Protein AF-0000000072076715 (afdb_homodimer)

Organism: Scandinavium goeteborgense (NCBI:txid1851514)

Radius of gyration: 24.4 Å; Cα contacts (8 Å, |Δi|>4): 429; chains: 2; bounding box: 132×52×55 Å

Sequence (282 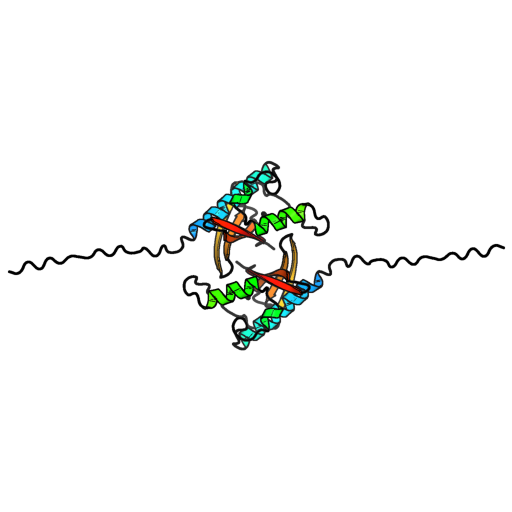aa):
MRNILIVLLLTPAVSIAADDFSAPIKKAIEFNQWYIKQIEQDKYPLMEGHDIDRYVTVSTLKKLRAAEGDDAQYYDADYFIRSQYIGKDWAQNVKAVASGYDPICFNVYVSYGIDKKHTVIDCMIKEGRIWKIDRVTDADFMRNILIVLLLTPAVSIAADDFSAPIKKAIEFNQWYIKQIEQDKYPLMEGHDIDRYVTVSTLKKLRAAEGDDAQYYDADYFIRSQYIGKDWAQNVKAVASGYDPICFNVYVSYGIDKKHTVIDCMIKEGRIWKIDRVTDADF

Structure (mmCIF, N/CA/C/O backbone):
data_AF-0000000072076715-model_v1
#
loop_
_entity.id
_entity.type
_entity.pdbx_description
1 polymer 'Uncharacterized protein DUF3828'
#
loop_
_atom_site.group_PDB
_atom_site.id
_atom_site.type_symbol
_atom_site.label_atom_id
_atom_site.label_alt_id
_atom_site.label_comp_id
_atom_site.label_asym_id
_atom_site.label_entity_id
_atom_site.label_seq_id
_atom_site.pdbx_PDB_ins_code
_atom_site.Cartn_x
_atom_site.Cartn_y
_atom_site.Cartn_z
_atom_site.occupancy
_atom_site.B_iso_or_equiv
_atom_site.auth_seq_id
_atom_site.auth_comp_id
_atom_site.auth_asym_id
_atom_site.auth_atom_id
_atom_site.pdbx_PDB_model_num
ATOM 1 N N . MET A 1 1 ? -69.75 18.438 -0.999 1 43.78 1 MET A N 1
ATOM 2 C CA . MET A 1 1 ? -68.625 17.703 -0.443 1 43.78 1 MET A CA 1
ATOM 3 C C . MET A 1 1 ? -67.562 17.438 -1.511 1 43.78 1 MET A C 1
ATOM 5 O O . MET A 1 1 ? -67.875 16.766 -2.51 1 43.78 1 MET A O 1
ATOM 9 N N . ARG A 1 2 ? -66.688 18.516 -1.759 1 54.66 2 ARG A N 1
ATOM 10 C CA . ARG A 1 2 ? -65.625 18.484 -2.723 1 54.66 2 ARG A CA 1
ATOM 11 C C . ARG A 1 2 ? -64.625 17.344 -2.418 1 54.66 2 ARG A C 1
ATOM 13 O O . ARG A 1 2 ? -64.125 17.234 -1.299 1 54.66 2 ARG A O 1
ATOM 20 N N . ASN A 1 3 ? -64.688 16.203 -3.07 1 54.22 3 ASN A N 1
ATOM 21 C CA . ASN A 1 3 ? -63.781 15.07 -3.008 1 54.22 3 ASN A CA 1
ATOM 22 C C . ASN A 1 3 ? -62.344 15.484 -3.314 1 54.22 3 ASN A C 1
ATOM 24 O O . ASN A 1 3 ? -62 15.844 -4.449 1 54.22 3 ASN A O 1
ATOM 28 N N . ILE A 1 4 ? -61.688 16.172 -2.359 1 56.91 4 ILE A N 1
ATOM 29 C CA . ILE A 1 4 ? -60.281 16.469 -2.502 1 56.91 4 ILE A CA 1
ATOM 30 C C . ILE A 1 4 ? -59.469 15.172 -2.582 1 56.91 4 ILE A C 1
ATOM 32 O O . ILE A 1 4 ? -59.5 14.367 -1.647 1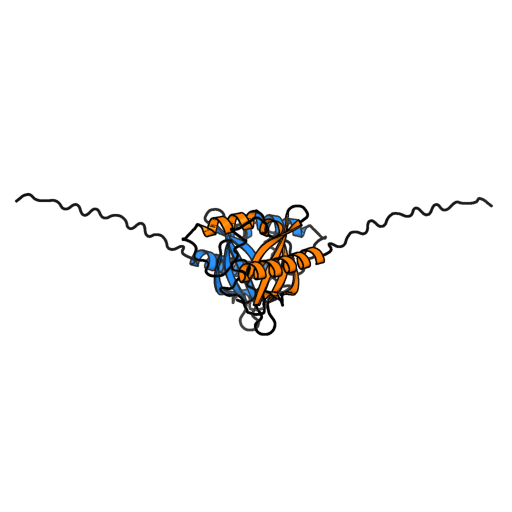 56.91 4 ILE A O 1
ATOM 36 N N . LEU A 1 5 ? -59.219 14.617 -3.773 1 56.72 5 LEU A N 1
ATOM 37 C CA . LEU A 1 5 ? -58.281 13.531 -4.031 1 56.72 5 LEU A CA 1
ATOM 38 C C . LEU A 1 5 ? -56.875 13.898 -3.59 1 56.72 5 LEU A C 1
ATOM 40 O O . LEU A 1 5 ? -56.281 14.852 -4.113 1 56.72 5 LEU A O 1
ATOM 44 N N . ILE A 1 6 ? -56.5 13.555 -2.393 1 57.62 6 ILE A N 1
ATOM 45 C CA . ILE A 1 6 ? -55.125 13.703 -1.918 1 57.62 6 ILE A CA 1
ATOM 46 C C . ILE A 1 6 ? -54.219 12.734 -2.668 1 57.62 6 ILE A C 1
ATOM 48 O O . ILE A 1 6 ? -54.344 11.516 -2.551 1 57.62 6 ILE A O 1
ATOM 52 N N . VAL A 1 7 ? -53.656 13.117 -3.754 1 55.06 7 VAL A N 1
ATOM 53 C CA . VAL A 1 7 ? -52.594 12.336 -4.414 1 55.06 7 VAL A CA 1
ATOM 54 C C . VAL A 1 7 ? -51.344 12.305 -3.549 1 55.06 7 VAL A C 1
ATOM 56 O O . VAL A 1 7 ? -50.75 13.344 -3.283 1 55.06 7 VAL A O 1
ATOM 59 N N . LEU A 1 8 ? -51.281 11.289 -2.729 1 52.81 8 LEU A N 1
ATOM 60 C CA . LEU A 1 8 ? -50.062 11.031 -2.006 1 52.81 8 LEU A CA 1
ATOM 61 C C . LEU A 1 8 ? -48.906 10.742 -2.975 1 52.81 8 LEU A C 1
ATOM 63 O O . LEU A 1 8 ? -48.969 9.766 -3.723 1 52.81 8 LEU A O 1
ATOM 67 N N . LEU A 1 9 ? -48.156 11.773 -3.393 1 52.22 9 LEU A N 1
ATOM 68 C CA . LEU A 1 9 ? -46.969 11.594 -4.199 1 52.22 9 LEU A CA 1
ATOM 69 C C . LEU A 1 9 ? -45.938 10.727 -3.463 1 52.22 9 LEU A C 1
ATOM 71 O O . LEU A 1 9 ? -45.406 11.133 -2.428 1 52.22 9 LEU A O 1
ATOM 75 N N . LEU A 1 10 ? -46.031 9.391 -3.617 1 53.91 10 LEU A N 1
ATOM 76 C CA . LEU A 1 10 ? -45 8.484 -3.158 1 53.91 10 LEU A CA 1
ATOM 77 C C . LEU A 1 10 ? -43.656 8.844 -3.791 1 53.91 10 LEU A C 1
ATOM 79 O O . LEU A 1 10 ? -43.5 8.742 -5.008 1 53.91 10 LEU A O 1
ATOM 83 N N . THR A 1 11 ? -42.938 9.75 -3.232 1 52.69 11 THR A N 1
ATOM 84 C CA . THR A 1 11 ? -41.562 10 -3.699 1 52.69 11 THR A CA 1
ATOM 85 C C . THR A 1 11 ? -40.688 8.766 -3.5 1 52.69 11 THR A C 1
ATOM 87 O O . THR A 1 11 ? -40.719 8.148 -2.432 1 52.69 11 THR A O 1
ATOM 90 N N . PRO A 1 12 ? -40.312 8.086 -4.621 1 50.38 12 PRO A N 1
ATOM 91 C CA . PRO A 1 12 ? -39.375 6.992 -4.398 1 50.38 12 PRO A CA 1
ATOM 92 C C . PRO A 1 12 ? -38.156 7.422 -3.584 1 50.38 12 PRO A C 1
ATOM 94 O O . PRO A 1 12 ? -37.562 8.484 -3.844 1 50.38 12 PRO A O 1
ATOM 97 N N . ALA A 1 13 ? -38 7.055 -2.289 1 47.88 13 ALA A N 1
ATOM 98 C CA . ALA A 1 13 ? -36.781 7.223 -1.494 1 47.88 13 ALA A CA 1
ATOM 99 C C . ALA A 1 13 ? -35.562 6.781 -2.275 1 47.88 13 ALA A C 1
ATOM 101 O O . ALA A 1 13 ? -35.469 5.637 -2.729 1 47.88 13 ALA A O 1
ATOM 102 N N . VAL A 1 14 ? -34.938 7.633 -3.025 1 45.72 14 VAL A N 1
ATOM 103 C CA . VAL A 1 14 ? -33.625 7.324 -3.537 1 45.72 14 VAL A CA 1
ATOM 104 C C . VAL A 1 14 ? -32.75 6.77 -2.412 1 45.72 14 VAL A C 1
ATOM 106 O O . VAL A 1 14 ? -32.438 7.477 -1.447 1 45.72 14 VAL A O 1
ATOM 109 N N . SER A 1 15 ? -32.938 5.543 -1.96 1 41.31 15 SER A N 1
ATOM 110 C CA . SER A 1 15 ? -31.984 4.926 -1.054 1 41.31 15 SER A CA 1
ATOM 111 C C . SER A 1 15 ? -30.562 5.32 -1.41 1 41.31 15 SER A C 1
ATOM 113 O O . SER A 1 15 ? -30.109 5.09 -2.533 1 41.31 15 SER A O 1
ATOM 115 N N . ILE A 1 16 ? -30.094 6.398 -0.984 1 40.78 16 ILE A N 1
ATOM 116 C CA . ILE A 1 16 ? -28.641 6.586 -1.034 1 40.78 16 ILE A CA 1
ATOM 117 C C . ILE A 1 16 ? -27.938 5.281 -0.671 1 40.78 16 ILE A C 1
ATOM 119 O O . ILE A 1 16 ? -28.078 4.785 0.448 1 40.78 16 ILE A O 1
ATOM 123 N N . ALA A 1 17 ? -27.797 4.387 -1.63 1 38.28 17 ALA A N 1
ATOM 124 C CA . ALA A 1 17 ? -27.016 3.162 -1.429 1 38.28 17 ALA A CA 1
ATOM 125 C C . ALA A 1 17 ? -25.797 3.424 -0.559 1 38.28 17 ALA A C 1
ATOM 127 O O . ALA A 1 17 ? -24.938 4.242 -0.909 1 38.28 17 ALA A O 1
ATOM 128 N N . ALA A 1 18 ? -25.891 3.635 0.752 1 45 18 ALA A N 1
ATOM 129 C CA . ALA A 1 18 ? -24.688 3.562 1.579 1 45 18 ALA A CA 1
ATOM 130 C C . ALA A 1 18 ? -23.625 2.666 0.938 1 45 18 ALA A C 1
ATOM 132 O O . ALA A 1 18 ? -23.953 1.621 0.37 1 45 18 ALA A O 1
ATOM 133 N N . ASP A 1 19 ? -22.516 3.117 0.388 1 55.47 19 ASP A N 1
ATOM 134 C CA . ASP A 1 19 ? -21.5 2.33 -0.309 1 55.47 19 ASP A CA 1
ATOM 135 C C . ASP A 1 19 ? -21.266 0.991 0.387 1 55.47 19 ASP A C 1
ATOM 137 O O . ASP A 1 19 ? -21.031 0.946 1.597 1 55.47 19 ASP A O 1
ATOM 141 N N . ASP A 1 20 ? -22.016 0.004 0.091 1 63.72 20 ASP A N 1
ATOM 142 C CA . ASP A 1 20 ? -21.844 -1.395 0.474 1 63.72 20 ASP A CA 1
ATOM 143 C C . ASP A 1 20 ? -20.375 -1.803 0.438 1 63.72 20 ASP A C 1
ATOM 145 O O . ASP A 1 20 ? -19.828 -2.068 -0.634 1 63.72 20 ASP A O 1
ATOM 149 N N . PHE A 1 21 ? -19.578 -1.548 1.575 1 79.44 21 PHE A N 1
ATOM 150 C CA . PHE A 1 21 ? -18.156 -1.879 1.64 1 79.44 21 PHE A CA 1
ATOM 151 C C . PHE A 1 21 ? -17.953 -3.381 1.812 1 79.44 21 PHE A C 1
ATOM 153 O O . PHE A 1 21 ? -16.844 -3.838 2.086 1 79.44 21 PHE A O 1
ATOM 160 N N . SER A 1 22 ? -19.062 -4.051 1.562 1 91.88 22 SER A N 1
ATOM 161 C CA . SER A 1 22 ? -18.906 -5.5 1.589 1 91.88 22 SER A CA 1
ATOM 162 C C . SER A 1 22 ? -18.375 -6.023 0.262 1 91.88 22 SER A C 1
ATOM 164 O O . SER A 1 22 ? -17.703 -7.059 0.222 1 91.88 22 SER A O 1
ATOM 166 N N . ALA A 1 23 ? -18.562 -5.312 -0.75 1 94.81 23 ALA A N 1
ATOM 167 C CA . ALA A 1 23 ? -18.188 -5.789 -2.078 1 94.81 23 ALA A CA 1
ATOM 168 C C . ALA A 1 23 ? -16.672 -5.91 -2.209 1 94.81 23 ALA A C 1
ATOM 170 O O . ALA A 1 23 ? -16.156 -6.973 -2.568 1 94.81 23 ALA A O 1
ATOM 171 N N . PRO A 1 24 ? -15.922 -4.852 -1.83 1 96.88 24 PRO A N 1
ATOM 172 C CA . PRO A 1 24 ? -14.469 -5.004 -1.936 1 96.88 24 PRO A CA 1
ATOM 173 C C . PRO A 1 24 ? -13.914 -6.047 -0.966 1 96.88 24 PRO A C 1
ATOM 175 O O . PRO A 1 24 ? -12.93 -6.723 -1.277 1 96.88 24 PRO A O 1
ATOM 178 N N . ILE A 1 25 ? -14.523 -6.188 0.149 1 97.88 25 ILE A N 1
ATOM 179 C CA . ILE A 1 25 ? -14.07 -7.18 1.116 1 97.88 25 ILE A CA 1
ATOM 180 C C . ILE A 1 25 ? -14.273 -8.586 0.547 1 97.88 25 ILE A C 1
ATOM 182 O O . ILE A 1 25 ? -13.359 -9.406 0.556 1 97.88 25 ILE A O 1
ATOM 186 N N . LYS A 1 26 ? -15.445 -8.812 0.031 1 97.44 26 LYS A N 1
ATOM 187 C CA . LYS A 1 26 ? -15.742 -10.109 -0.572 1 97.44 26 LYS A CA 1
ATOM 188 C C . LYS A 1 26 ? -14.82 -10.398 -1.751 1 97.44 26 LYS A C 1
ATOM 190 O O . LYS A 1 26 ? -14.32 -11.508 -1.896 1 97.44 26 LYS A O 1
ATOM 195 N N . LYS A 1 27 ? -14.609 -9.43 -2.57 1 98.06 27 LYS A N 1
ATOM 196 C CA . LYS A 1 27 ? -13.75 -9.594 -3.74 1 98.06 27 LYS A CA 1
ATOM 197 C C . LYS A 1 27 ? -12.32 -9.914 -3.33 1 98.06 27 LYS A C 1
ATOM 199 O O . LYS A 1 27 ? -11.664 -10.758 -3.947 1 98.06 27 LYS A O 1
ATOM 204 N N . ALA A 1 28 ? -11.836 -9.242 -2.299 1 98.56 28 ALA A N 1
ATOM 205 C CA . ALA A 1 28 ? -10.484 -9.5 -1.808 1 98.56 28 ALA A CA 1
ATOM 206 C C . ALA A 1 28 ? -10.359 -10.93 -1.287 1 98.56 28 ALA A C 1
ATOM 208 O O . ALA A 1 28 ? -9.383 -11.625 -1.595 1 98.56 28 ALA A O 1
ATOM 209 N N . ILE A 1 29 ? -11.352 -11.344 -0.521 1 98.38 29 ILE A N 1
ATOM 210 C CA . ILE A 1 29 ? -11.328 -12.695 0.029 1 98.38 29 ILE A CA 1
ATOM 211 C C . ILE A 1 29 ? -11.359 -13.711 -1.106 1 98.38 29 ILE A C 1
ATOM 2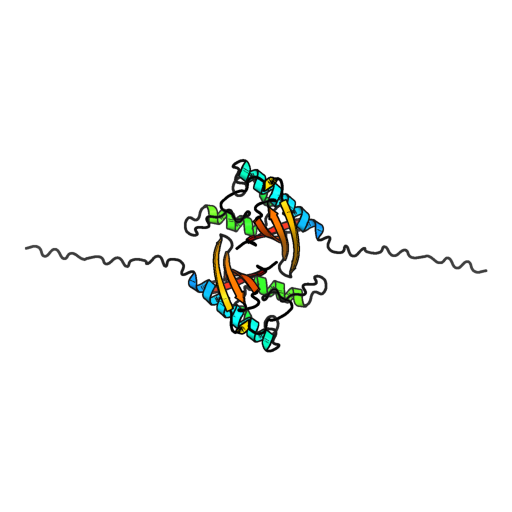13 O O . ILE A 1 29 ? -10.578 -14.664 -1.121 1 98.38 29 ILE A O 1
ATOM 217 N N . GLU A 1 30 ? -12.219 -13.5 -2.076 1 98.19 30 GLU A N 1
ATOM 218 C CA . GLU A 1 30 ? -12.344 -14.383 -3.23 1 98.19 30 GLU A CA 1
ATOM 219 C C . GLU A 1 30 ? -11.023 -14.492 -3.988 1 98.19 30 GLU A C 1
ATOM 221 O O . GLU A 1 30 ? -10.586 -15.586 -4.332 1 98.19 30 GLU A O 1
ATOM 226 N N . PHE A 1 31 ? -10.438 -13.43 -4.273 1 98.81 31 PHE A N 1
ATOM 227 C CA . PHE A 1 31 ? -9.172 -13.43 -4.992 1 98.81 31 PHE A CA 1
ATOM 228 C C . PHE A 1 31 ? -8.117 -14.234 -4.234 1 98.81 31 PHE A C 1
ATOM 230 O O . PHE A 1 31 ? -7.488 -15.133 -4.801 1 98.81 31 PHE A O 1
ATOM 237 N N . ASN A 1 32 ? -7.949 -13.867 -3.02 1 98.62 32 ASN A N 1
ATOM 238 C CA . ASN A 1 32 ? -6.863 -14.477 -2.256 1 98.62 32 ASN A CA 1
ATOM 239 C C . ASN A 1 32 ? -7.051 -15.984 -2.113 1 98.62 32 ASN A C 1
ATOM 241 O O . ASN A 1 32 ? -6.094 -16.75 -2.229 1 98.62 32 ASN A O 1
ATOM 245 N N . GLN A 1 33 ? -8.273 -16.391 -1.87 1 98 33 GLN A N 1
ATOM 246 C CA . GLN A 1 33 ? -8.562 -17.812 -1.802 1 98 33 GLN A CA 1
ATOM 247 C C . GLN A 1 33 ? -8.25 -18.5 -3.129 1 98 33 GLN A C 1
ATOM 249 O O . GLN A 1 33 ? -7.566 -19.531 -3.156 1 98 33 GLN A O 1
ATOM 254 N N . TRP A 1 34 ? -8.75 -17.953 -4.176 1 97.94 34 TRP A N 1
ATOM 255 C CA . TRP A 1 34 ? -8.523 -18.5 -5.512 1 97.94 34 TRP A CA 1
ATOM 256 C C . TRP A 1 34 ? -7.031 -18.531 -5.836 1 97.94 34 TRP A C 1
ATOM 258 O O . TRP A 1 34 ? -6.512 -19.547 -6.301 1 97.94 34 TRP A O 1
ATOM 268 N N . TYR A 1 35 ? -6.352 -17.438 -5.609 1 98.31 35 TYR A N 1
ATOM 269 C CA . TYR A 1 35 ? -4.953 -17.281 -6 1 98.31 35 TYR A CA 1
ATOM 270 C C . TYR A 1 35 ? -4.074 -18.297 -5.277 1 98.31 35 TYR A C 1
ATOM 272 O O . TYR A 1 35 ? -3.242 -18.969 -5.898 1 98.31 35 TYR A O 1
ATOM 280 N N . ILE A 1 36 ? -4.25 -18.391 -3.947 1 97.88 36 ILE A N 1
ATOM 281 C CA . ILE A 1 36 ? -3.467 -19.344 -3.164 1 97.88 36 ILE A CA 1
ATOM 282 C C . ILE A 1 36 ? -3.676 -20.75 -3.701 1 97.88 36 ILE A C 1
ATOM 284 O O . ILE A 1 36 ? -2.721 -21.516 -3.84 1 97.88 36 ILE A O 1
ATOM 288 N N . LYS A 1 37 ? -4.922 -21.062 -4.062 1 96.75 37 LYS A N 1
ATOM 289 C CA . LYS A 1 37 ? -5.219 -22.391 -4.613 1 96.75 37 LYS A CA 1
ATOM 290 C C . LYS A 1 37 ? -4.5 -22.609 -5.938 1 96.75 37 LYS A C 1
ATOM 292 O O . LYS A 1 37 ? -4.02 -23.703 -6.215 1 96.75 37 LYS A O 1
ATOM 297 N N . GLN A 1 38 ? -4.449 -21.547 -6.77 1 96.44 38 GLN A N 1
ATOM 298 C CA . GLN A 1 38 ? -3.721 -21.656 -8.031 1 96.44 38 GLN A CA 1
ATOM 299 C C . GLN A 1 38 ? -2.254 -22 -7.785 1 96.44 38 GLN A C 1
ATOM 301 O O . GLN A 1 38 ? -1.709 -22.906 -8.414 1 96.44 38 GLN A O 1
ATOM 306 N N . ILE A 1 39 ? -1.646 -21.297 -6.836 1 95.38 39 ILE A N 1
ATOM 307 C CA . ILE A 1 39 ? -0.228 -21.484 -6.551 1 95.38 39 ILE A CA 1
ATOM 308 C C . ILE A 1 39 ? -0.003 -22.875 -5.965 1 95.38 39 ILE A C 1
ATOM 310 O O . ILE A 1 39 ? 0.976 -23.547 -6.305 1 95.38 39 ILE A O 1
ATOM 314 N N . GLU A 1 40 ? -0.868 -23.328 -5.141 1 94.06 40 GLU A N 1
ATOM 315 C CA . GLU A 1 40 ? -0.771 -24.672 -4.562 1 94.06 40 GLU A CA 1
ATOM 316 C C . GLU A 1 40 ? -0.796 -25.734 -5.645 1 94.06 40 GLU A C 1
ATOM 318 O O . GLU A 1 40 ? -0.216 -26.812 -5.473 1 94.06 40 GLU A O 1
ATOM 323 N N . GLN A 1 41 ? -1.453 -25.484 -6.691 1 94.06 41 GLN A N 1
ATOM 324 C CA . GLN A 1 41 ? -1.579 -26.438 -7.793 1 94.06 41 GLN A CA 1
ATOM 325 C C . GLN A 1 41 ? -0.484 -26.219 -8.836 1 94.06 41 GLN A C 1
ATOM 327 O O . GLN A 1 41 ? -0.563 -26.75 -9.945 1 94.06 41 GLN A O 1
ATOM 332 N N . ASP A 1 42 ? 0.521 -25.375 -8.453 1 93.19 42 ASP A N 1
ATOM 333 C CA . ASP A 1 42 ? 1.686 -25.094 -9.289 1 93.19 42 ASP A CA 1
ATOM 334 C C . ASP A 1 42 ? 1.28 -24.375 -10.578 1 93.19 42 ASP A C 1
ATOM 336 O O . ASP A 1 42 ? 1.858 -24.625 -11.633 1 93.19 42 ASP A O 1
ATOM 340 N N . LYS A 1 43 ? 0.192 -23.625 -10.461 1 94.75 43 LYS A N 1
ATOM 341 C CA . LYS A 1 43 ? -0.201 -22.75 -11.555 1 94.75 43 LYS A CA 1
ATOM 342 C C . LYS A 1 43 ? 0.353 -21.344 -11.344 1 94.75 43 LYS A C 1
ATOM 344 O O . LYS A 1 43 ? 0.691 -20.953 -10.219 1 94.75 43 LYS A O 1
ATOM 349 N N . TYR A 1 44 ? 0.442 -20.578 -12.391 1 92.75 44 TYR A N 1
ATOM 350 C CA . TYR A 1 44 ? 0.951 -19.219 -12.344 1 92.75 44 TYR A CA 1
ATOM 351 C C . TYR A 1 44 ? -0.001 -18.25 -13.047 1 92.75 44 TYR A C 1
ATOM 353 O O . TYR A 1 44 ? 0.251 -17.844 -14.18 1 92.75 44 TYR A O 1
ATOM 361 N N . PRO A 1 45 ? -0.957 -17.812 -12.336 1 95.94 45 PRO A N 1
ATOM 362 C CA . PRO A 1 45 ? -2.057 -17.078 -12.961 1 95.94 45 PRO A CA 1
ATOM 363 C C . PRO A 1 45 ? -1.605 -15.75 -13.57 1 95.94 45 PRO A C 1
ATOM 365 O O . PRO A 1 45 ? -2.264 -15.219 -14.469 1 95.94 45 PRO A O 1
ATOM 368 N N . LEU A 1 46 ? -0.521 -15.242 -13.094 1 94.81 46 LEU A N 1
ATOM 369 C CA . LEU A 1 46 ? -0.039 -13.977 -13.641 1 94.81 46 LEU A CA 1
ATOM 370 C C . LEU A 1 46 ? 0.308 -14.125 -15.117 1 94.81 46 LEU A C 1
ATOM 372 O O . LEU A 1 46 ? 0.076 -13.211 -15.914 1 94.81 46 LEU A O 1
ATOM 376 N N . MET A 1 47 ? 0.821 -15.297 -15.445 1 92.62 47 MET A N 1
ATOM 377 C CA . MET A 1 47 ? 1.342 -15.477 -16.797 1 92.62 47 MET A CA 1
ATOM 378 C C . MET A 1 47 ? 0.479 -16.453 -17.594 1 92.62 47 MET A C 1
ATOM 380 O O . MET A 1 47 ? 0.644 -16.594 -18.812 1 92.62 47 MET A O 1
ATOM 384 N N . GLU A 1 48 ? -0.294 -17.141 -16.844 1 92.25 48 GLU A N 1
ATOM 385 C CA . GLU A 1 48 ? -1.109 -18.172 -17.484 1 92.25 48 GLU A CA 1
ATOM 386 C C . GLU A 1 48 ? -2.592 -17.812 -17.422 1 92.25 48 GLU A C 1
ATOM 388 O O . GLU A 1 48 ? -3.152 -17.656 -16.344 1 92.25 48 GLU A O 1
ATOM 393 N N . GLY A 1 49 ? -3.113 -17.781 -18.594 1 87.25 49 GLY A N 1
ATOM 394 C CA . GLY A 1 49 ? -4.535 -17.484 -18.641 1 87.25 49 GLY A CA 1
ATOM 395 C C . GLY A 1 49 ? -4.848 -16.016 -18.406 1 87.25 49 GLY A C 1
ATOM 396 O O . GLY A 1 49 ? -3.967 -15.164 -18.547 1 87.25 49 GLY A O 1
ATOM 397 N N . HIS A 1 50 ? -6.254 -15.688 -18.219 1 93.69 50 HIS A N 1
ATOM 398 C CA . HIS A 1 50 ? -6.691 -14.305 -18.047 1 93.69 50 HIS A CA 1
ATOM 399 C C . HIS A 1 50 ? -7.664 -14.18 -16.891 1 93.69 50 HIS A C 1
ATOM 401 O O . HIS A 1 50 ? -8.273 -13.125 -16.703 1 93.69 50 HIS A O 1
ATOM 407 N N . ASP A 1 51 ? -7.68 -15.227 -16.047 1 97.19 51 ASP A N 1
ATOM 408 C CA . ASP A 1 51 ? -8.617 -15.195 -14.93 1 97.19 51 ASP A CA 1
ATOM 409 C C . ASP A 1 51 ? -8.273 -14.086 -13.945 1 97.19 51 ASP A C 1
ATOM 411 O O . ASP A 1 51 ? -9.164 -13.445 -13.383 1 97.19 51 ASP A O 1
ATOM 415 N N . ILE A 1 52 ? -6.969 -13.836 -13.805 1 98.5 52 ILE A N 1
ATOM 416 C CA . ILE A 1 52 ? -6.516 -12.859 -12.812 1 98.5 52 ILE A CA 1
ATOM 417 C C . ILE A 1 52 ? -6.934 -11.453 -13.242 1 98.5 52 ILE A C 1
ATOM 419 O O . ILE A 1 52 ? -7.027 -10.547 -12.414 1 98.5 52 ILE A O 1
ATOM 423 N N . ASP A 1 53 ? -7.273 -11.305 -14.5 1 98.06 53 ASP A N 1
ATOM 424 C CA . ASP A 1 53 ? -7.641 -10 -15.047 1 98.06 53 ASP A CA 1
ATOM 425 C C . ASP A 1 53 ? -8.945 -9.492 -14.438 1 98.06 53 ASP A C 1
ATOM 427 O O . ASP A 1 53 ? -9.227 -8.297 -14.477 1 98.06 53 ASP A O 1
ATOM 431 N N . ARG A 1 54 ? -9.711 -10.375 -13.836 1 97.25 54 ARG A N 1
ATOM 432 C CA . ARG A 1 54 ? -10.984 -9.984 -13.242 1 97.25 54 ARG A CA 1
ATOM 433 C C . ARG A 1 54 ? -10.781 -9.43 -11.836 1 97.25 54 ARG A C 1
ATOM 435 O O . ARG A 1 54 ? -11.688 -8.805 -11.273 1 97.25 54 ARG A O 1
ATOM 442 N N . TYR A 1 55 ? -9.562 -9.633 -11.32 1 98.62 55 TYR A N 1
ATOM 443 C CA . TYR A 1 55 ? -9.375 -9.328 -9.906 1 98.62 55 TYR A CA 1
ATOM 444 C C . TYR A 1 55 ? -8.391 -8.18 -9.727 1 98.62 55 TYR A C 1
ATOM 446 O O . TYR A 1 55 ? -8.398 -7.496 -8.703 1 98.62 55 TYR A O 1
ATOM 454 N N . VAL A 1 56 ? -7.496 -7.996 -10.656 1 98.81 56 VAL A N 1
ATOM 455 C CA . VAL A 1 56 ? -6.367 -7.086 -10.492 1 98.81 56 VAL A CA 1
ATOM 456 C C . VAL A 1 56 ? -6.406 -6.012 -11.578 1 98.81 56 VAL A C 1
ATOM 458 O O . VAL A 1 56 ? -6.77 -6.293 -12.719 1 98.81 56 VAL A O 1
ATOM 461 N N . THR A 1 57 ? -6.078 -4.793 -11.273 1 98.44 57 THR A N 1
ATOM 462 C CA . THR A 1 57 ? -6.156 -3.68 -12.203 1 98.44 57 THR A CA 1
ATOM 463 C C . THR A 1 57 ? -5.227 -3.904 -13.398 1 98.44 57 THR A C 1
ATOM 465 O O . THR A 1 57 ? -4.172 -4.527 -13.258 1 98.44 57 THR A O 1
ATOM 468 N N . VAL A 1 58 ? -5.586 -3.301 -14.461 1 97.88 58 VAL A N 1
ATOM 469 C CA . VAL A 1 58 ? -4.816 -3.406 -15.695 1 97.88 58 VAL A CA 1
ATOM 470 C C . VAL A 1 58 ? -3.412 -2.85 -15.477 1 97.88 58 VAL A C 1
ATOM 472 O O . VAL A 1 58 ? -2.426 -3.463 -15.891 1 97.88 58 VAL A O 1
ATOM 475 N N . SER A 1 59 ? -3.355 -1.704 -14.805 1 96.38 59 SER A N 1
ATOM 476 C CA . SER A 1 59 ? -2.07 -1.052 -14.57 1 96.38 59 SER A CA 1
ATOM 477 C C . SER A 1 59 ? -1.146 -1.933 -13.742 1 96.38 59 SER A C 1
ATOM 479 O O . SER A 1 59 ? 0.036 -2.078 -14.062 1 96.38 59 SER A O 1
ATOM 481 N N . THR A 1 60 ? -1.682 -2.561 -12.727 1 97.19 60 THR A N 1
ATOM 482 C CA . THR A 1 60 ? -0.887 -3.436 -11.875 1 97.19 60 THR A CA 1
ATOM 483 C C . THR A 1 60 ? -0.417 -4.664 -12.648 1 97.19 60 THR A C 1
ATOM 485 O O . THR A 1 60 ? 0.762 -5.023 -12.602 1 97.19 60 THR A O 1
ATOM 488 N N . LEU A 1 61 ? -1.321 -5.273 -13.359 1 97.19 61 LEU A N 1
ATOM 489 C CA . LEU A 1 61 ? -0.957 -6.457 -14.125 1 97.19 61 LEU A CA 1
ATOM 490 C C . LEU A 1 61 ? 0.119 -6.129 -15.156 1 97.19 61 LEU A C 1
ATOM 492 O O . LEU A 1 61 ? 1.046 -6.914 -15.367 1 97.19 61 LEU A O 1
ATOM 496 N N . LYS A 1 62 ? -0.045 -4.98 -15.789 1 95.19 62 LYS A N 1
ATOM 497 C CA . LYS A 1 62 ? 0.954 -4.566 -16.766 1 95.19 62 LYS A CA 1
ATOM 498 C C . LYS A 1 62 ? 2.338 -4.469 -16.141 1 95.19 62 LYS A C 1
ATOM 500 O O . LYS A 1 62 ? 3.316 -4.973 -16.688 1 95.19 62 LYS A O 1
ATOM 505 N N . LYS A 1 63 ? 2.406 -3.887 -14.984 1 94.31 63 LYS A N 1
ATOM 506 C CA . LYS A 1 63 ? 3.688 -3.725 -14.305 1 94.31 63 LYS A CA 1
ATOM 507 C C . LYS A 1 63 ? 4.246 -5.074 -13.859 1 94.31 63 LYS A C 1
ATOM 509 O O . LYS A 1 63 ? 5.441 -5.336 -14.016 1 94.31 63 LYS A O 1
ATOM 514 N N . LEU A 1 64 ? 3.418 -5.918 -13.312 1 95.44 64 LEU A N 1
ATOM 515 C CA . LEU A 1 64 ? 3.873 -7.215 -12.828 1 95.44 64 LEU A CA 1
ATOM 516 C C . LEU A 1 64 ? 4.355 -8.094 -13.977 1 95.44 64 LEU A C 1
ATOM 518 O O . LEU A 1 64 ? 5.391 -8.75 -13.867 1 95.44 64 LEU A O 1
ATOM 522 N N . ARG A 1 65 ? 3.639 -8.078 -15.023 1 94.19 65 ARG A N 1
ATOM 523 C CA . ARG A 1 65 ? 4.004 -8.898 -16.172 1 94.19 65 ARG A CA 1
ATOM 524 C C . ARG A 1 65 ? 5.281 -8.383 -16.828 1 94.19 65 ARG A C 1
ATOM 526 O O . ARG A 1 65 ? 6.117 -9.172 -17.281 1 94.19 65 ARG A O 1
ATOM 533 N N . ALA A 1 66 ? 5.449 -7.082 -16.859 1 91.81 66 ALA A N 1
ATOM 534 C CA . ALA A 1 66 ? 6.672 -6.504 -17.422 1 91.81 66 ALA A CA 1
ATOM 535 C C . ALA A 1 66 ? 7.887 -6.891 -16.578 1 91.81 66 ALA A C 1
ATOM 537 O O . ALA A 1 66 ? 8.984 -7.055 -17.109 1 91.81 66 ALA A O 1
ATOM 538 N N . ALA A 1 67 ? 7.719 -7.066 -15.297 1 90.81 67 ALA A N 1
ATOM 539 C CA . ALA A 1 67 ? 8.812 -7.359 -14.375 1 90.81 67 ALA A CA 1
ATOM 540 C C . ALA A 1 67 ? 9.242 -8.82 -14.477 1 90.81 67 ALA A C 1
ATOM 542 O O . ALA A 1 67 ? 10.352 -9.18 -14.094 1 90.81 67 ALA A O 1
ATOM 543 N N . GLU A 1 68 ? 8.344 -9.766 -14.797 1 84.88 68 GLU A N 1
ATOM 544 C CA . GLU A 1 68 ? 8.664 -11.18 -14.938 1 84.88 68 GLU A CA 1
ATOM 545 C C . GLU A 1 68 ? 9.781 -11.398 -15.953 1 84.88 68 GLU A C 1
ATOM 547 O O . GLU A 1 68 ? 10.562 -12.344 -15.836 1 84.88 68 GLU A O 1
ATOM 552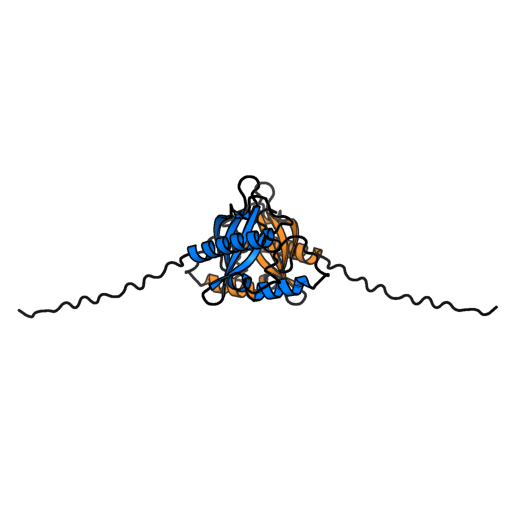 N N . GLY A 1 69 ? 9.992 -10.57 -16.812 1 73.69 69 GLY A N 1
ATOM 553 C CA . GLY A 1 69 ? 11.016 -10.672 -17.844 1 73.69 69 GLY A CA 1
ATOM 554 C C . GLY A 1 69 ? 12.258 -9.867 -17.531 1 73.69 69 GLY A C 1
ATOM 555 O O . GLY A 1 69 ? 13.266 -9.977 -18.234 1 73.69 69 GLY A O 1
ATOM 556 N N . ASP A 1 70 ? 12.062 -9.086 -16.469 1 69.94 70 ASP A N 1
ATOM 557 C CA . ASP A 1 70 ? 13.148 -8.156 -16.172 1 69.94 70 ASP A CA 1
ATOM 558 C C . ASP A 1 70 ? 14.039 -8.68 -15.055 1 69.94 70 ASP A C 1
ATOM 560 O O . ASP A 1 70 ? 13.578 -8.875 -13.922 1 69.94 70 ASP A O 1
ATOM 564 N N . ASP A 1 71 ? 15.25 -9.125 -15.289 1 62.56 71 ASP A N 1
ATOM 565 C CA . ASP A 1 71 ? 16.219 -9.68 -14.359 1 62.56 71 ASP A CA 1
ATOM 566 C C . ASP A 1 71 ? 16.719 -8.617 -13.383 1 62.56 71 ASP A C 1
ATOM 568 O O . ASP A 1 71 ? 17.266 -8.938 -12.32 1 62.56 71 ASP A O 1
ATOM 572 N N . ALA A 1 72 ? 16.641 -7.332 -13.688 1 56.34 72 ALA A N 1
ATOM 573 C CA . ALA A 1 72 ? 17.375 -6.27 -13 1 56.34 72 ALA A CA 1
ATOM 574 C C . ALA A 1 72 ? 16.797 -6.023 -11.609 1 56.34 72 ALA A C 1
ATOM 576 O O . ALA A 1 72 ? 17.484 -5.531 -10.719 1 56.34 72 ALA A O 1
ATOM 577 N N . GLN A 1 73 ? 15.539 -6.23 -11.406 1 58.03 73 GLN A N 1
ATOM 578 C CA . GLN A 1 73 ? 15 -5.938 -10.086 1 58.03 73 GLN A CA 1
ATOM 579 C C . GLN A 1 73 ? 14.492 -7.207 -9.398 1 58.03 73 GLN A C 1
ATOM 581 O O . GLN A 1 73 ? 13.539 -7.832 -9.875 1 58.03 73 GLN A O 1
ATOM 586 N N . TYR A 1 74 ? 15.453 -7.711 -8.445 1 61.81 74 TYR A N 1
ATOM 587 C CA . TYR A 1 74 ? 15.148 -9.016 -7.875 1 61.81 74 TYR A CA 1
ATOM 588 C C . TYR A 1 74 ? 14.086 -8.898 -6.789 1 61.81 74 TYR A C 1
ATOM 590 O O . TYR A 1 74 ? 14.18 -8.047 -5.91 1 61.81 74 TYR A O 1
ATOM 598 N N . TYR A 1 75 ? 12.852 -9.258 -7.082 1 75.12 75 TYR A N 1
ATOM 599 C CA . TYR A 1 75 ? 11.805 -9.461 -6.086 1 75.12 75 TYR A CA 1
ATOM 600 C C . TYR A 1 75 ? 11.57 -10.953 -5.852 1 75.12 75 TYR A C 1
ATOM 602 O O . TYR A 1 75 ? 11.078 -11.656 -6.734 1 75.12 75 TYR A O 1
ATOM 610 N N . ASP A 1 76 ? 12.023 -11.531 -4.59 1 78.88 76 ASP A N 1
ATOM 611 C CA . ASP A 1 76 ? 12.031 -12.969 -4.32 1 78.88 76 ASP A CA 1
ATOM 612 C C . ASP A 1 76 ? 10.648 -13.453 -3.904 1 78.88 76 ASP A C 1
ATOM 614 O O . ASP A 1 76 ? 10.258 -14.578 -4.23 1 78.88 76 ASP A O 1
ATOM 618 N N . ALA A 1 77 ? 9.898 -12.633 -3.295 1 89.12 77 ALA A N 1
ATOM 619 C CA . ALA A 1 77 ? 8.594 -13.078 -2.799 1 89.12 77 ALA A CA 1
ATOM 620 C C . ALA A 1 77 ? 7.535 -12.992 -3.891 1 89.12 77 ALA A C 1
ATOM 622 O O . ALA A 1 77 ? 7.699 -12.266 -4.871 1 89.12 77 ALA A O 1
ATOM 623 N N . ASP A 1 78 ? 6.512 -13.898 -3.748 1 94.5 78 ASP A N 1
ATOM 624 C CA . ASP A 1 78 ? 5.316 -13.742 -4.574 1 94.5 78 ASP A CA 1
ATOM 625 C C . ASP A 1 78 ? 4.641 -12.398 -4.301 1 94.5 78 ASP A C 1
ATOM 627 O O . ASP A 1 78 ? 4.418 -12.031 -3.145 1 94.5 78 ASP A O 1
ATOM 631 N N . TYR A 1 79 ? 4.301 -11.719 -5.312 1 96.12 79 TYR A N 1
ATOM 632 C CA . TYR A 1 79 ? 3.801 -10.359 -5.137 1 96.12 79 TYR A CA 1
ATOM 633 C C . TYR A 1 79 ? 2.479 -10.359 -4.383 1 96.12 79 TYR A C 1
ATOM 635 O O . TYR A 1 79 ? 2.26 -9.523 -3.5 1 96.12 79 TYR A O 1
ATOM 643 N N . PHE A 1 80 ? 1.606 -11.234 -4.688 1 97.75 80 PHE A N 1
ATOM 644 C CA . PHE A 1 80 ? 0.251 -11.156 -4.156 1 97.75 80 PHE A CA 1
ATOM 645 C C . PHE A 1 80 ? 0.182 -11.773 -2.762 1 97.75 80 PHE A C 1
ATOM 647 O O . PHE A 1 80 ? -0.607 -11.328 -1.923 1 97.75 80 PHE A O 1
ATOM 654 N N . ILE A 1 81 ? 1.004 -12.742 -2.568 1 96.81 81 ILE A N 1
ATOM 655 C CA . ILE A 1 81 ? 0.996 -13.414 -1.275 1 96.81 81 ILE A CA 1
ATOM 656 C C . ILE A 1 81 ? 2.023 -12.773 -0.349 1 96.81 81 ILE A C 1
ATOM 658 O O . ILE A 1 81 ? 1.984 -12.969 0.867 1 96.81 81 ILE A O 1
ATOM 662 N N . ARG A 1 82 ? 2.951 -12.078 -0.838 1 95.12 82 ARG A N 1
ATOM 663 C CA . ARG A 1 82 ? 4.016 -11.383 -0.122 1 95.12 82 ARG A CA 1
ATOM 664 C C . ARG A 1 82 ? 4.805 -12.344 0.756 1 95.12 82 ARG A C 1
ATOM 666 O O . ARG A 1 82 ? 5.16 -12.016 1.89 1 95.12 82 ARG A O 1
ATOM 673 N N . SER A 1 83 ? 4.977 -13.484 0.202 1 93.88 83 SER A N 1
ATOM 674 C CA . SER A 1 83 ? 5.711 -14.547 0.882 1 93.88 83 SER A CA 1
ATOM 675 C C . SER A 1 83 ? 6.465 -15.422 -0.113 1 93.88 83 SER A C 1
ATOM 677 O O . SER A 1 83 ? 6.078 -15.523 -1.28 1 93.88 83 SER A O 1
ATOM 679 N N . GLN A 1 84 ? 7.535 -16 0.332 1 92.06 84 GLN A N 1
ATOM 680 C CA . GLN A 1 84 ? 8.32 -16.906 -0.51 1 92.06 84 GLN A CA 1
ATOM 681 C C . GLN A 1 84 ? 7.734 -18.312 -0.501 1 92.06 84 GLN A C 1
ATOM 683 O O . GLN A 1 84 ? 8.094 -19.141 -1.333 1 92.06 84 GLN A O 1
ATOM 688 N N . TYR A 1 85 ? 6.812 -18.578 0.431 1 91.94 85 TYR A N 1
ATOM 689 C CA . TYR A 1 85 ? 6.195 -19.891 0.567 1 91.94 85 TYR A CA 1
ATOM 690 C C . TYR A 1 85 ? 4.703 -19.766 0.855 1 91.94 85 TYR A C 1
ATOM 692 O O . TYR A 1 85 ? 4.207 -18.672 1.126 1 91.94 85 TYR A O 1
ATOM 700 N N . ILE A 1 86 ? 4.086 -20.938 0.67 1 93.19 86 ILE A N 1
ATOM 701 C CA . ILE A 1 86 ? 2.674 -21.016 1.032 1 93.19 86 ILE A CA 1
ATOM 702 C C . ILE A 1 86 ? 2.508 -21.922 2.254 1 93.19 86 ILE A C 1
ATOM 704 O O . ILE A 1 86 ? 2.961 -23.062 2.254 1 93.19 86 ILE A O 1
ATOM 708 N N . GLY A 1 87 ? 1.887 -21.312 3.248 1 94.06 87 GLY A N 1
ATOM 709 C CA . GLY A 1 87 ? 1.595 -22.125 4.41 1 94.06 87 GLY A CA 1
ATOM 710 C C . GLY A 1 87 ? 0.607 -23.25 4.125 1 94.06 87 GLY A C 1
ATOM 711 O O . GLY A 1 87 ? -0.241 -23.109 3.238 1 94.06 87 GLY A O 1
ATOM 712 N N . LYS A 1 88 ? 0.645 -24.312 4.91 1 92.25 88 LYS A N 1
ATOM 713 C CA . LYS A 1 88 ? -0.126 -25.531 4.676 1 92.25 88 LYS A CA 1
ATOM 714 C C . LYS A 1 88 ? -1.625 -25.266 4.773 1 92.25 88 LYS A C 1
ATOM 716 O O . LYS A 1 88 ? -2.412 -25.812 4 1 92.25 88 LYS A O 1
ATOM 721 N N . ASP A 1 89 ? -2.059 -24.406 5.594 1 95.5 89 ASP A N 1
ATOM 722 C CA . ASP A 1 89 ? -3.494 -24.25 5.82 1 95.5 89 ASP A CA 1
ATOM 723 C C . ASP A 1 89 ? -3.996 -22.906 5.289 1 95.5 89 ASP A C 1
ATOM 725 O O . ASP A 1 89 ? -5.105 -22.484 5.613 1 95.5 89 ASP A O 1
ATOM 729 N N . TRP A 1 90 ? -3.215 -22.219 4.473 1 96.94 90 TRP A N 1
ATOM 730 C CA . TRP A 1 90 ? -3.566 -20.875 4.035 1 96.94 90 TRP A CA 1
ATOM 731 C C . TRP A 1 90 ? -4.812 -20.891 3.156 1 96.94 90 TRP A C 1
ATOM 733 O O . TRP A 1 90 ? -5.73 -20.094 3.352 1 96.94 90 TRP A O 1
ATOM 743 N N . ALA A 1 91 ? -4.965 -21.797 2.205 1 93.62 91 ALA A N 1
ATOM 744 C CA . ALA A 1 91 ? -6.031 -21.797 1.208 1 93.62 91 ALA A CA 1
ATOM 745 C C . ALA A 1 91 ? -7.395 -21.984 1.864 1 93.62 91 ALA A C 1
ATOM 747 O O . ALA A 1 91 ? -8.398 -21.469 1.373 1 93.62 91 ALA A O 1
ATOM 748 N N . GLN A 1 92 ? -7.43 -22.641 2.998 1 95.88 92 GLN A N 1
ATOM 749 C CA . GLN A 1 92 ? -8.695 -22.953 3.652 1 95.88 92 GLN A CA 1
ATOM 750 C C . GLN A 1 92 ? -9.016 -21.938 4.738 1 95.88 92 GLN A C 1
ATOM 752 O O . GLN A 1 92 ? -10.109 -21.953 5.316 1 95.88 92 GLN A O 1
ATOM 757 N N . ASN A 1 93 ? -8.055 -21.125 5.004 1 97.88 93 ASN A N 1
ATOM 758 C CA . ASN A 1 93 ? -8.211 -20.172 6.105 1 97.88 93 ASN A CA 1
ATOM 759 C C . ASN A 1 93 ? -7.844 -18.75 5.68 1 97.88 93 ASN A C 1
ATOM 761 O O . ASN A 1 93 ? -6.836 -18.203 6.133 1 97.88 93 ASN A O 1
ATOM 765 N N . VAL A 1 94 ? -8.672 -18.188 4.793 1 98.25 94 VAL A N 1
ATOM 766 C CA . VAL A 1 94 ? -8.539 -16.812 4.324 1 98.25 94 VAL A CA 1
ATOM 767 C C . VAL A 1 94 ? -9.672 -15.961 4.887 1 98.25 94 VAL A C 1
ATOM 769 O O . VAL A 1 94 ? -10.852 -16.281 4.695 1 98.25 94 VAL A O 1
ATOM 772 N N . LYS A 1 95 ? -9.281 -14.875 5.59 1 97.75 95 LYS A N 1
ATOM 773 C CA . LYS A 1 95 ? -10.312 -14.023 6.18 1 97.75 95 LYS A CA 1
ATOM 774 C C . LYS A 1 95 ? -9.891 -12.562 6.16 1 97.75 95 LYS A C 1
ATOM 776 O O . LYS A 1 95 ? -8.703 -12.25 6.27 1 97.75 95 LYS A O 1
ATOM 781 N N . ALA A 1 96 ? -10.859 -11.711 6.043 1 97.19 96 ALA A N 1
ATOM 782 C CA . ALA A 1 96 ? -10.617 -10.289 6.273 1 97.19 96 ALA A CA 1
ATOM 783 C C . ALA A 1 96 ? -10.656 -9.961 7.766 1 97.19 96 ALA A C 1
ATOM 785 O O . ALA A 1 96 ? -11.641 -10.258 8.445 1 97.19 96 ALA A O 1
ATOM 786 N N . VAL A 1 97 ? -9.586 -9.344 8.273 1 96.06 97 VAL A N 1
ATOM 787 C CA . VAL A 1 97 ? -9.531 -9.109 9.711 1 96.06 97 VAL A CA 1
ATOM 788 C C . VAL A 1 97 ? -9.711 -7.625 10 1 96.06 97 VAL A C 1
ATOM 790 O O . VAL A 1 97 ? -9.984 -7.234 11.141 1 96.06 97 VAL A O 1
ATOM 793 N N . ALA A 1 98 ? -9.555 -6.785 9.086 1 93.38 98 ALA A N 1
ATOM 794 C CA . ALA A 1 98 ? -9.781 -5.344 9.164 1 93.38 98 ALA A CA 1
ATOM 795 C C . ALA A 1 98 ? -10.008 -4.746 7.781 1 93.38 98 ALA A C 1
ATOM 797 O O . ALA A 1 98 ? -9.695 -5.379 6.77 1 93.38 98 ALA A O 1
ATOM 798 N N . SER A 1 99 ? -10.648 -3.65 7.699 1 93.31 99 SER A N 1
ATOM 799 C CA . SER A 1 99 ? -10.812 -2.9 6.457 1 93.31 99 SER A CA 1
ATOM 800 C C . SER A 1 99 ? -10.992 -1.411 6.73 1 93.31 99 SER A C 1
ATOM 802 O O . SER A 1 99 ? -11.273 -1.013 7.863 1 93.31 99 SER A O 1
ATOM 804 N N . GLY A 1 100 ? -10.695 -0.621 5.684 1 90.62 100 GLY A N 1
ATOM 805 C CA . GLY A 1 100 ? -10.922 0.811 5.801 1 90.62 100 GLY A CA 1
ATOM 806 C C . GLY A 1 100 ? -10.719 1.558 4.496 1 90.62 100 GLY A C 1
ATOM 807 O O . GLY A 1 100 ? -9.883 1.173 3.68 1 90.62 100 GLY A O 1
ATOM 808 N N . TYR A 1 101 ? -11.422 2.623 4.457 1 90.81 101 TYR A N 1
ATOM 809 C CA . TYR A 1 101 ? -11.336 3.465 3.268 1 90.81 101 TYR A CA 1
ATOM 810 C C . TYR A 1 101 ? -10.352 4.609 3.48 1 90.81 101 TYR A C 1
ATOM 812 O O . TYR A 1 101 ? -10.242 5.145 4.586 1 90.81 101 TYR A O 1
ATOM 820 N N . ASP A 1 102 ? -9.586 4.945 2.461 1 92.69 102 ASP A N 1
ATOM 821 C CA . ASP A 1 102 ? -8.852 6.203 2.355 1 92.69 102 ASP A CA 1
ATOM 822 C C . ASP A 1 102 ? -9.047 6.844 0.983 1 92.69 102 ASP A C 1
ATOM 824 O O . ASP A 1 102 ? -9.695 6.262 0.11 1 92.69 102 ASP A O 1
ATOM 828 N N . PRO A 1 103 ? -8.609 8.039 0.78 1 91.62 103 PRO A N 1
ATOM 829 C CA . PRO A 1 103 ? -8.898 8.727 -0.481 1 91.62 103 PRO A CA 1
ATOM 830 C C . PRO A 1 103 ? -8.281 8.016 -1.689 1 91.62 103 PRO A C 1
ATOM 832 O O . PRO A 1 103 ? -8.625 8.336 -2.832 1 91.62 103 PRO A O 1
ATOM 835 N N . ILE A 1 104 ? -7.398 7.086 -1.418 1 94.19 104 ILE A N 1
ATOM 836 C CA . ILE A 1 104 ? -6.688 6.441 -2.518 1 94.19 104 ILE A CA 1
ATOM 837 C C . ILE A 1 104 ? -7.344 5.098 -2.836 1 94.19 104 ILE A C 1
ATOM 839 O O . ILE A 1 104 ? -7.535 4.758 -4.008 1 94.19 104 ILE A O 1
ATOM 843 N N . CYS A 1 105 ? -7.746 4.391 -1.785 1 94.62 105 CYS A N 1
ATOM 844 C CA . CYS A 1 105 ? -8.328 3.076 -2.021 1 94.62 105 CYS A CA 1
ATOM 845 C C . CYS A 1 105 ? -9.031 2.557 -0.77 1 94.62 105 CYS A C 1
ATOM 847 O O . CYS A 1 105 ? -8.969 3.189 0.286 1 94.62 105 CYS A O 1
ATOM 849 N N . PHE A 1 106 ? -9.766 1.474 -0.985 1 94.81 106 PHE A N 1
ATOM 850 C CA . PHE A 1 106 ? -10.312 0.697 0.118 1 94.81 106 PHE A CA 1
ATOM 851 C C . PHE A 1 106 ? -9.375 -0.437 0.507 1 94.81 106 PHE A C 1
ATOM 853 O O . PHE A 1 106 ? -9.125 -1.344 -0.29 1 94.81 106 PHE A O 1
ATOM 860 N N . ASN A 1 107 ? -8.883 -0.381 1.748 1 95.19 107 ASN A N 1
ATOM 861 C CA . ASN A 1 107 ? -7.91 -1.363 2.213 1 95.19 107 ASN A CA 1
ATOM 862 C C . ASN A 1 107 ? -8.586 -2.547 2.895 1 95.19 107 ASN A C 1
ATOM 864 O O . ASN A 1 107 ? -9.438 -2.363 3.771 1 95.19 107 ASN A O 1
ATOM 868 N N . VAL A 1 108 ? -8.258 -3.721 2.455 1 97.19 108 VAL A N 1
ATOM 869 C CA . VAL A 1 108 ? -8.727 -4.938 3.109 1 97.19 108 VAL A CA 1
ATOM 870 C C . VAL A 1 108 ? -7.539 -5.715 3.666 1 97.19 108 VAL A C 1
ATOM 872 O O . VAL A 1 108 ? -6.645 -6.117 2.914 1 97.19 108 VAL A O 1
ATOM 875 N N . TYR A 1 109 ? -7.512 -5.918 4.965 1 96.56 109 TYR A N 1
ATOM 876 C CA . TYR A 1 109 ? -6.512 -6.762 5.605 1 96.56 109 TYR A CA 1
ATOM 877 C C . TYR A 1 109 ? -6.922 -8.227 5.566 1 96.56 109 TYR A C 1
ATOM 879 O O . TYR A 1 109 ? -7.871 -8.633 6.242 1 96.56 109 TYR A O 1
ATOM 887 N N . VAL A 1 110 ? -6.211 -8.945 4.762 1 98 110 VAL A N 1
ATOM 888 C CA . VAL A 1 110 ? -6.543 -10.352 4.547 1 98 110 VAL A CA 1
ATOM 889 C C . VAL A 1 110 ? -5.523 -11.242 5.258 1 98 110 VAL A C 1
ATOM 891 O O . VAL A 1 110 ? -4.324 -11.172 4.973 1 98 110 VAL A O 1
ATOM 894 N N . SER A 1 111 ? -6 -12.094 6.109 1 97.5 111 SER A N 1
ATOM 895 C CA . SER A 1 111 ? -5.145 -12.992 6.875 1 97.5 111 SER A CA 1
ATOM 896 C C . SER A 1 111 ? -5.281 -14.43 6.391 1 97.5 111 SER A C 1
ATOM 898 O O . SER A 1 111 ? -6.387 -14.891 6.102 1 97.5 111 SER A O 1
ATOM 900 N N . TYR A 1 112 ? -4.121 -15.031 6.297 1 97.62 112 TYR A N 1
ATOM 901 C CA . TYR A 1 112 ? -4.016 -16.438 5.93 1 97.62 112 TYR A CA 1
ATOM 902 C C . TYR A 1 112 ? -3.639 -17.297 7.137 1 97.62 112 TYR A C 1
ATOM 904 O O . TYR A 1 112 ? -2.723 -16.953 7.887 1 97.62 112 TYR A O 1
ATOM 912 N N . GLY A 1 113 ? -4.301 -18.438 7.285 1 96.88 113 GLY A N 1
ATOM 913 C CA . GLY A 1 113 ? -3.836 -19.438 8.242 1 96.88 113 GLY A CA 1
ATOM 914 C C . GLY A 1 113 ? -4.41 -19.25 9.633 1 96.88 113 GLY A C 1
ATOM 915 O O . GLY A 1 113 ? -4.957 -18.188 9.938 1 96.88 113 GLY A O 1
ATOM 916 N N . ILE A 1 114 ? -4.273 -20.297 10.5 1 93.81 114 ILE A N 1
ATOM 917 C CA . ILE A 1 114 ? -4.773 -20.297 11.867 1 93.81 114 ILE A CA 1
ATOM 918 C C . ILE A 1 114 ? -3.602 -20.266 12.844 1 93.81 114 ILE A C 1
ATOM 920 O O . ILE A 1 114 ? -3.52 -19.375 13.695 1 93.81 114 ILE A O 1
ATOM 924 N N . ASP A 1 115 ? -2.635 -21.125 12.742 1 89.12 115 ASP A N 1
ATOM 925 C CA . ASP A 1 115 ? -1.517 -21.234 13.672 1 89.12 115 ASP A CA 1
ATOM 926 C C . ASP A 1 115 ? -0.44 -20.203 13.359 1 89.12 115 ASP A C 1
ATOM 928 O O . ASP A 1 115 ? -0.008 -19.453 14.242 1 89.12 115 ASP A O 1
ATOM 932 N N . LYS A 1 116 ? 0.061 -20.234 12.133 1 89.06 116 LYS A N 1
ATOM 933 C CA . LYS A 1 116 ? 1 -19.234 11.641 1 89.06 116 LYS A CA 1
ATOM 934 C C . LYS A 1 116 ? 0.328 -18.297 10.641 1 89.06 116 LYS A C 1
ATOM 936 O O . LYS A 1 116 ? 0.375 -18.531 9.43 1 89.06 116 LYS A O 1
ATOM 941 N N . LYS A 1 117 ? -0.061 -17.25 11.211 1 93.81 117 LYS A N 1
ATOM 942 C CA . LYS A 1 117 ? -0.842 -16.312 10.406 1 93.81 117 LYS A CA 1
ATOM 943 C C . LYS A 1 117 ? 0.066 -15.414 9.57 1 93.81 117 LYS A C 1
ATOM 945 O O . LYS A 1 117 ? 1.167 -15.062 10 1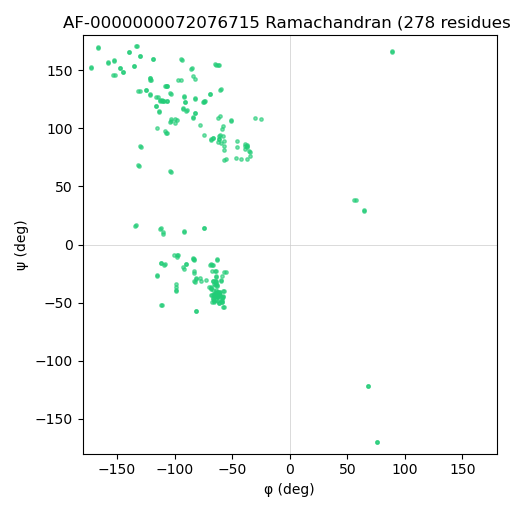 93.81 117 LYS A O 1
ATOM 950 N N . HIS A 1 118 ? -0.358 -15.141 8.422 1 95.75 118 HIS A N 1
ATOM 951 C CA . HIS A 1 118 ? 0.25 -14.18 7.512 1 95.75 118 HIS A CA 1
ATOM 952 C C . HIS A 1 118 ? -0.789 -13.203 6.961 1 95.75 118 HIS A C 1
ATOM 954 O O . HIS A 1 118 ? -1.858 -13.625 6.512 1 95.75 118 HIS A O 1
ATOM 960 N N . THR A 1 119 ? -0.49 -11.914 7 1 96.06 119 THR A N 1
ATOM 961 C CA . THR A 1 119 ? -1.503 -10.93 6.625 1 96.06 119 THR A CA 1
ATOM 962 C C . THR A 1 119 ? -0.981 -10.016 5.523 1 96.06 119 THR A C 1
ATOM 964 O O . THR A 1 119 ? 0.157 -9.539 5.59 1 96.06 119 THR A O 1
ATOM 967 N N . VAL A 1 120 ? -1.812 -9.828 4.504 1 97 120 VAL A N 1
ATOM 968 C CA . VAL A 1 120 ? -1.529 -8.859 3.453 1 97 120 VAL A CA 1
ATOM 969 C C . VAL A 1 120 ? -2.625 -7.797 3.42 1 97 120 VAL A C 1
ATOM 971 O O . VAL A 1 120 ? -3.699 -7.984 3.996 1 97 120 VAL A O 1
ATOM 974 N N . ILE A 1 121 ? -2.307 -6.66 2.824 1 97.19 121 ILE A N 1
ATOM 975 C CA . ILE A 1 121 ? -3.271 -5.582 2.633 1 97.19 121 ILE A CA 1
ATOM 976 C C . ILE A 1 121 ? -3.557 -5.406 1.143 1 97.19 121 ILE A C 1
ATOM 978 O O . ILE A 1 121 ? -2.662 -5.059 0.37 1 97.19 121 ILE A O 1
ATOM 982 N N . ASP A 1 122 ? -4.766 -5.688 0.794 1 98.19 122 ASP A N 1
ATOM 983 C CA . ASP A 1 122 ? -5.215 -5.406 -0.565 1 98.19 122 ASP A CA 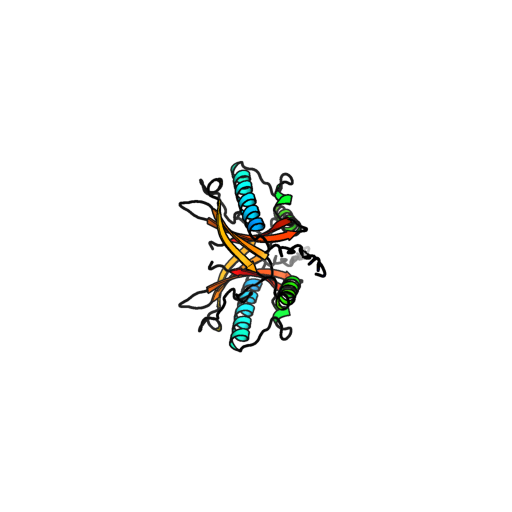1
ATOM 984 C C . ASP A 1 122 ? -5.797 -3.998 -0.67 1 98.19 122 ASP A C 1
ATOM 986 O O . ASP A 1 122 ? -6.789 -3.682 -0.012 1 98.19 122 ASP A O 1
ATOM 990 N N . CYS A 1 123 ? -5.168 -3.18 -1.416 1 97.88 123 CYS A N 1
ATOM 991 C CA . CYS A 1 123 ? -5.75 -1.898 -1.8 1 97.88 123 CYS A CA 1
ATOM 992 C C . CYS A 1 123 ? -6.695 -2.062 -2.982 1 97.88 123 CYS A C 1
ATOM 994 O O . CYS A 1 123 ? -6.262 -2.357 -4.098 1 97.88 123 CYS A O 1
ATOM 996 N N . MET A 1 124 ? -7.988 -1.841 -2.738 1 98 124 MET A N 1
ATOM 997 C CA . MET A 1 124 ? -9.031 -2.084 -3.732 1 98 124 MET A CA 1
ATOM 998 C C . MET A 1 124 ? -9.516 -0.773 -4.344 1 98 124 MET A C 1
ATOM 1000 O O . MET A 1 124 ? -9.812 0.18 -3.619 1 98 124 MET A O 1
ATOM 1004 N N . ILE A 1 125 ? -9.562 -0.704 -5.648 1 97.12 125 ILE A N 1
ATOM 1005 C CA . ILE A 1 125 ? -10.164 0.422 -6.352 1 97.12 125 ILE A CA 1
ATOM 1006 C C . ILE A 1 125 ? -11.148 -0.093 -7.398 1 97.12 125 ILE A C 1
ATOM 1008 O O . ILE A 1 125 ? -11.125 -1.272 -7.758 1 97.12 125 ILE A O 1
ATOM 1012 N N . LYS A 1 126 ? -11.977 0.818 -7.797 1 95.81 126 LYS A N 1
ATOM 1013 C CA . LYS A 1 126 ? -12.906 0.456 -8.859 1 95.81 126 LYS A CA 1
ATOM 1014 C C . LYS A 1 126 ? -12.32 0.771 -10.234 1 95.81 126 LYS A C 1
ATOM 1016 O O . LYS A 1 126 ? -11.867 1.892 -10.477 1 95.81 126 LYS A O 1
ATOM 1021 N N . GLU A 1 127 ? -12.211 -0.125 -11.039 1 97.12 127 GLU A N 1
ATOM 1022 C CA . GLU A 1 127 ? -12.023 0.027 -12.477 1 97.12 127 GLU A CA 1
ATOM 1023 C C . GLU A 1 127 ? -13.312 -0.245 -13.242 1 97.12 127 GLU A C 1
ATOM 1025 O O . GLU A 1 127 ? -13.742 -1.396 -13.359 1 97.12 127 GLU A O 1
ATOM 1030 N N . GLY A 1 128 ? -13.859 0.827 -13.695 1 94.38 128 GLY A N 1
ATOM 1031 C CA . GLY A 1 128 ? -15.258 0.71 -14.062 1 94.38 128 GLY A CA 1
ATOM 1032 C C . GLY A 1 128 ? -16.172 0.481 -12.875 1 94.38 128 GLY A C 1
ATOM 1033 O O . GLY A 1 128 ? -16.188 1.275 -11.93 1 94.38 128 GLY A O 1
ATOM 1034 N N . ARG A 1 129 ? -16.938 -0.555 -12.805 1 93.88 129 ARG A N 1
ATOM 1035 C CA . ARG A 1 129 ? -17.859 -0.851 -11.719 1 93.88 129 ARG A CA 1
ATOM 1036 C C . ARG A 1 129 ? -17.375 -2.039 -10.891 1 93.88 129 ARG A C 1
ATOM 1038 O O . ARG A 1 129 ? -18.078 -2.521 -10.008 1 93.88 129 ARG A O 1
ATOM 1045 N N . ILE A 1 130 ? -16.156 -2.389 -11.188 1 95.81 130 ILE A N 1
ATOM 1046 C CA . ILE A 1 130 ? -15.68 -3.619 -10.57 1 95.81 130 ILE A CA 1
ATOM 1047 C C . ILE A 1 130 ? -14.516 -3.303 -9.633 1 95.81 130 ILE A C 1
ATOM 1049 O O . ILE A 1 130 ? -13.594 -2.582 -10 1 95.81 130 ILE A O 1
ATOM 1053 N N . TRP A 1 131 ? -14.656 -3.762 -8.414 1 97.31 131 TRP A N 1
ATOM 1054 C CA . TRP A 1 131 ? -13.547 -3.646 -7.469 1 97.31 131 TRP A CA 1
ATOM 1055 C C . TRP A 1 131 ? -12.398 -4.566 -7.863 1 97.31 131 TRP A C 1
ATOM 1057 O O . TRP A 1 131 ? -12.602 -5.75 -8.125 1 97.31 131 TRP A O 1
ATOM 1067 N N . LYS A 1 132 ? -11.164 -3.979 -7.922 1 98.56 132 LYS A N 1
ATOM 1068 C CA . LYS A 1 132 ? -9.953 -4.723 -8.273 1 98.56 132 LYS A CA 1
ATOM 1069 C C . LYS A 1 132 ? -8.805 -4.371 -7.34 1 98.56 132 LYS A C 1
ATOM 1071 O O . LYS A 1 132 ? -8.773 -3.281 -6.766 1 98.56 132 LYS A O 1
ATOM 1076 N N . ILE A 1 133 ? -7.953 -5.309 -7.234 1 98.81 133 ILE A N 1
ATOM 1077 C CA . ILE A 1 133 ? -6.738 -5.09 -6.457 1 98.81 133 ILE A CA 1
ATOM 1078 C C . ILE A 1 133 ? -5.773 -4.207 -7.246 1 98.81 133 ILE A C 1
ATOM 1080 O O . ILE A 1 133 ? -5.395 -4.539 -8.367 1 98.81 133 ILE A O 1
ATOM 1084 N N . ASP A 1 134 ? -5.414 -3.105 -6.633 1 98.19 134 ASP A N 1
ATOM 1085 C CA . ASP A 1 134 ? -4.469 -2.182 -7.25 1 98.19 134 ASP A CA 1
ATOM 1086 C C . ASP A 1 134 ? -3.059 -2.389 -6.699 1 98.19 134 ASP A C 1
ATOM 1088 O O . ASP A 1 134 ? -2.074 -2.203 -7.418 1 98.19 134 ASP A O 1
ATOM 1092 N N . ARG A 1 135 ? -3.02 -2.74 -5.426 1 97.62 135 ARG A N 1
ATOM 1093 C CA . ARG A 1 135 ? -1.742 -2.951 -4.754 1 97.62 135 ARG A CA 1
ATOM 1094 C C . ARG A 1 135 ? -1.891 -3.928 -3.592 1 97.62 135 ARG A C 1
ATOM 1096 O O . ARG A 1 135 ? -2.92 -3.939 -2.912 1 97.62 135 ARG A O 1
ATOM 1103 N N . VAL A 1 136 ? -0.838 -4.668 -3.418 1 97.5 136 VAL A N 1
ATOM 1104 C CA . VAL A 1 136 ? -0.789 -5.555 -2.26 1 97.5 136 VAL A CA 1
ATOM 1105 C C . VAL A 1 136 ? 0.429 -5.219 -1.403 1 97.5 136 VAL A C 1
ATOM 1107 O O . VAL A 1 136 ? 1.542 -5.09 -1.918 1 97.5 136 VAL A O 1
ATOM 1110 N N . THR A 1 137 ? 0.238 -5.027 -0.139 1 95.62 137 THR A N 1
ATOM 1111 C CA . THR A 1 137 ? 1.312 -4.707 0.795 1 95.62 137 THR A CA 1
ATOM 1112 C C . THR A 1 137 ? 1.393 -5.754 1.902 1 95.62 137 THR A C 1
ATOM 1114 O O . THR A 1 137 ? 0.375 -6.328 2.299 1 95.62 137 THR A O 1
ATOM 1117 N N . ASP A 1 138 ? 2.615 -6.051 2.303 1 94.06 138 ASP A N 1
ATOM 1118 C CA . ASP A 1 138 ? 2.836 -6.953 3.43 1 94.06 138 ASP A CA 1
ATOM 1119 C C . ASP A 1 138 ? 2.504 -6.266 4.754 1 94.06 138 ASP A C 1
ATOM 1121 O O . ASP A 1 138 ? 3.043 -5.199 5.059 1 94.06 138 ASP A O 1
ATOM 1125 N N . ALA A 1 139 ? 1.601 -6.879 5.504 1 91.19 139 ALA A N 1
ATOM 1126 C CA . ALA A 1 139 ? 1.248 -6.293 6.793 1 91.19 139 ALA A CA 1
ATOM 1127 C C . ALA A 1 139 ? 2.15 -6.828 7.902 1 91.19 139 ALA A C 1
ATOM 1129 O O . ALA A 1 139 ? 2.166 -6.289 9.016 1 91.19 139 ALA A O 1
ATOM 1130 N N . ASP A 1 140 ? 2.85 -7.949 7.645 1 83.12 140 ASP A N 1
ATOM 1131 C CA . ASP A 1 140 ? 3.709 -8.594 8.633 1 83.12 140 ASP A CA 1
ATOM 1132 C C . ASP A 1 140 ? 5.18 -8.297 8.359 1 83.12 140 ASP A C 1
ATOM 1134 O O . ASP A 1 140 ? 6.066 -8.906 8.969 1 83.12 140 ASP A O 1
ATOM 1138 N N . PHE A 1 141 ? 5.645 -7.074 8.406 1 68.94 141 PHE A N 1
ATOM 1139 C CA . PHE A 1 141 ? 7.051 -6.871 8.07 1 68.94 141 PHE A CA 1
ATOM 1140 C C . PHE A 1 141 ? 7.949 -7.297 9.227 1 68.94 141 PHE A C 1
ATOM 1142 O O . PHE A 1 141 ? 7.52 -7.312 10.375 1 68.94 141 PHE A O 1
ATOM 1149 N N . MET B 1 1 ? 64.75 -6.621 -31.531 1 43.34 1 MET B N 1
ATOM 1150 C CA . MET B 1 1 ? 63.906 -6.445 -30.359 1 43.34 1 MET B CA 1
ATOM 1151 C C . MET B 1 1 ? 62.75 -5.52 -30.672 1 43.34 1 MET B C 1
ATOM 1153 O O . MET B 1 1 ? 62.938 -4.336 -30.953 1 43.34 1 MET B O 1
ATOM 1157 N N . ARG B 1 2 ? 61.688 -6.09 -31.438 1 53.62 2 ARG B N 1
ATOM 1158 C CA . ARG B 1 2 ? 60.469 -5.375 -31.812 1 53.62 2 ARG B CA 1
ATOM 1159 C C . ARG B 1 2 ? 59.719 -4.871 -30.578 1 53.62 2 ARG B C 1
ATOM 1161 O O . ARG B 1 2 ? 59.438 -5.645 -29.656 1 53.62 2 ARG B O 1
ATOM 1168 N N . ASN B 1 3 ? 59.781 -3.59 -30.203 1 53.62 3 ASN B N 1
ATOM 1169 C CA . ASN B 1 3 ? 59.062 -2.889 -29.156 1 53.62 3 ASN B CA 1
ATOM 1170 C C . ASN B 1 3 ? 57.531 -2.996 -29.344 1 53.62 3 ASN B C 1
ATOM 1172 O O . ASN B 1 3 ? 56.969 -2.426 -30.281 1 53.62 3 ASN B O 1
ATOM 1176 N N . ILE B 1 4 ? 56.969 -4.164 -29.078 1 57.03 4 ILE B N 1
ATOM 1177 C CA . ILE B 1 4 ? 55.5 -4.312 -29.078 1 57.03 4 ILE B CA 1
ATOM 1178 C C . ILE B 1 4 ? 54.906 -3.387 -28.016 1 57.03 4 ILE B C 1
ATOM 1180 O O . ILE B 1 4 ? 55.219 -3.502 -26.828 1 57.03 4 ILE B O 1
ATOM 1184 N N . LEU B 1 5 ? 54.469 -2.141 -28.344 1 56.12 5 LEU B N 1
ATOM 1185 C CA . LEU B 1 5 ? 53.688 -1.234 -27.531 1 56.12 5 LEU B CA 1
ATOM 1186 C C . LEU B 1 5 ? 52.344 -1.863 -27.188 1 56.12 5 LEU B C 1
ATOM 1188 O O . LEU B 1 5 ? 51.531 -2.156 -28.078 1 56.12 5 LEU B O 1
ATOM 1192 N N . ILE B 1 6 ? 52.25 -2.516 -26.062 1 57.44 6 ILE B N 1
ATOM 1193 C CA . ILE B 1 6 ? 50.969 -3.018 -25.531 1 57.44 6 ILE B CA 1
ATOM 1194 C C . ILE B 1 6 ? 50.094 -1.848 -25.125 1 57.44 6 ILE B C 1
ATOM 1196 O O . ILE B 1 6 ? 50.438 -1.089 -24.219 1 57.44 6 ILE B O 1
ATOM 1200 N N . VAL B 1 7 ? 49.281 -1.338 -25.984 1 54.41 7 VAL B N 1
ATOM 1201 C CA . VAL B 1 7 ? 48.25 -0.356 -25.625 1 54.41 7 VAL B CA 1
ATOM 1202 C C . VAL B 1 7 ? 47.188 -1.01 -24.734 1 54.41 7 VAL B C 1
ATOM 1204 O O . VAL B 1 7 ? 46.5 -1.942 -25.156 1 54.41 7 VAL B O 1
ATOM 1207 N N . LEU B 1 8 ? 47.438 -0.899 -23.453 1 53.09 8 LEU B N 1
ATOM 1208 C CA . LEU B 1 8 ? 46.406 -1.294 -22.484 1 53.09 8 LEU B CA 1
ATOM 1209 C C . LEU B 1 8 ? 45.156 -0.437 -22.641 1 53.09 8 LEU B C 1
ATOM 1211 O O . LEU B 1 8 ? 45.219 0.78 -22.453 1 53.09 8 LEU B O 1
ATOM 1215 N N . LEU B 1 9 ? 44.25 -0.854 -23.516 1 52.03 9 LEU B N 1
ATOM 1216 C CA . LEU B 1 9 ? 42.938 -0.188 -23.625 1 52.03 9 LEU B CA 1
ATOM 1217 C C . LEU B 1 9 ? 42.219 -0.199 -22.281 1 52.03 9 LEU B C 1
ATOM 1219 O O . LEU B 1 9 ? 41.844 -1.263 -21.781 1 52.03 9 LEU B O 1
ATOM 1223 N N . LEU B 1 10 ? 42.438 0.839 -21.422 1 53.84 10 LEU B N 1
ATOM 1224 C CA . LEU B 1 10 ? 41.625 1.062 -20.219 1 53.84 10 LEU B CA 1
ATOM 1225 C C . LEU B 1 10 ? 40.156 1.215 -20.562 1 53.84 10 LEU B C 1
ATOM 1227 O O . LEU B 1 10 ? 39.781 2.17 -21.25 1 53.84 10 LEU B O 1
ATOM 1231 N N . THR B 1 11 ? 39.469 0.129 -20.75 1 52.5 11 THR B N 1
ATOM 1232 C CA . THR B 1 11 ? 38 0.243 -20.891 1 52.5 11 THR B CA 1
ATOM 1233 C C . THR B 1 11 ? 37.375 0.856 -19.641 1 52.5 11 THR B C 1
ATOM 1235 O O . THR B 1 11 ? 37.719 0.468 -18.531 1 52.5 11 THR B O 1
ATOM 1238 N N . PRO B 1 12 ? 36.875 2.096 -19.766 1 51.59 12 PRO B N 1
ATOM 1239 C CA . PRO B 1 12 ? 36.156 2.609 -18.594 1 51.59 12 PRO B CA 1
ATOM 1240 C C . PRO B 1 12 ? 35.094 1.637 -18.078 1 51.59 12 PRO B C 1
ATOM 1242 O O . PRO B 1 12 ? 34.344 1.055 -18.859 1 51.59 12 PRO B O 1
ATOM 1245 N N . ALA B 1 13 ? 35.312 0.961 -16.906 1 46.97 13 ALA B N 1
ATOM 1246 C CA . ALA B 1 13 ? 34.281 0.186 -16.203 1 46.97 13 ALA B CA 1
ATOM 1247 C C . ALA B 1 13 ? 32.969 0.958 -16.109 1 46.97 13 ALA B C 1
ATOM 1249 O O . ALA B 1 13 ? 32.938 2.064 -15.57 1 46.97 13 ALA B O 1
ATOM 1250 N N . VAL B 1 14 ? 32.125 0.946 -17.078 1 43.97 14 VAL B N 1
ATOM 1251 C CA . VAL B 1 14 ? 30.766 1.428 -16.859 1 43.97 14 VAL B CA 1
ATOM 1252 C C . VAL B 1 14 ? 30.25 0.906 -15.523 1 43.97 14 VAL B C 1
ATOM 1254 O O . VAL B 1 14 ? 30.078 -0.303 -15.344 1 43.97 14 VAL B O 1
ATOM 1257 N N . SER B 1 15 ? 30.75 1.456 -14.391 1 43.19 15 SER B N 1
ATOM 1258 C CA . SER B 1 15 ? 30.125 1.121 -13.125 1 43.19 15 SER B CA 1
ATOM 1259 C C . SER B 1 15 ? 28.609 0.957 -13.281 1 43.19 15 SER B C 1
ATOM 1261 O O . SER B 1 15 ? 27.922 1.896 -13.68 1 43.19 15 SER B O 1
ATOM 1263 N N . ILE B 1 16 ? 28.125 -0.132 -13.734 1 43.12 16 ILE B N 1
ATOM 1264 C CA . ILE B 1 16 ? 26.703 -0.408 -13.539 1 43.12 16 ILE B CA 1
ATOM 1265 C C . ILE B 1 16 ? 26.25 0.149 -12.195 1 43.12 16 ILE B C 1
ATOM 1267 O O . ILE B 1 16 ? 26.75 -0.263 -11.141 1 43.12 16 ILE B O 1
ATOM 1271 N N . ALA B 1 17 ? 26.016 1.412 -12.148 1 39.09 17 ALA B N 1
ATOM 1272 C CA . ALA B 1 17 ? 25.453 2.006 -10.938 1 39.09 17 ALA B CA 1
ATOM 1273 C C . ALA B 1 17 ? 24.484 1.042 -10.242 1 39.09 17 ALA B C 1
ATOM 1275 O O . ALA B 1 17 ? 23.484 0.627 -10.836 1 39.09 17 ALA B O 1
ATOM 1276 N N . ALA B 1 18 ? 24.844 0.04 -9.547 1 45.72 18 ALA B N 1
ATOM 1277 C CA . ALA B 1 18 ? 23.906 -0.654 -8.664 1 45.72 18 ALA B CA 1
ATOM 1278 C C . ALA B 1 18 ? 22.844 0.302 -8.133 1 45.72 18 ALA B C 1
ATOM 1280 O O . ALA B 1 18 ? 23.141 1.466 -7.844 1 45.72 18 ALA B O 1
ATOM 1281 N N . ASP B 1 19 ? 21.578 0.296 -8.5 1 54.91 19 ASP B N 1
ATOM 1282 C CA . ASP B 1 19 ? 20.516 1.203 -8.094 1 54.91 19 ASP B CA 1
ATOM 1283 C C . ASP B 1 19 ? 20.656 1.59 -6.621 1 54.91 19 ASP B C 1
ATOM 1285 O O . ASP B 1 19 ? 20.781 0.721 -5.754 1 54.91 19 ASP B O 1
ATOM 1289 N N . ASP B 1 20 ? 21.406 2.561 -6.305 1 63.81 20 ASP B N 1
ATOM 1290 C CA . ASP B 1 20 ? 21.531 3.223 -5.012 1 63.81 20 ASP B CA 1
ATOM 1291 C C . ASP B 1 20 ? 20.172 3.326 -4.316 1 63.81 20 ASP B C 1
ATOM 1293 O O . ASP B 1 20 ? 19.375 4.211 -4.629 1 63.81 20 ASP B O 1
ATOM 1297 N N . PHE B 1 21 ? 19.703 2.246 -3.549 1 79.38 21 PHE B N 1
ATOM 1298 C CA . PHE B 1 21 ? 18.422 2.242 -2.859 1 79.38 21 PHE B CA 1
ATOM 1299 C C . PHE B 1 21 ? 18.469 3.121 -1.616 1 79.38 21 PHE B C 1
ATOM 1301 O O . PHE B 1 21 ? 17.547 3.098 -0.795 1 79.38 21 PHE B O 1
ATOM 1308 N N . SER B 1 22 ? 19.531 3.908 -1.607 1 91.94 22 SER B N 1
ATOM 1309 C CA . SER B 1 22 ? 19.562 4.863 -0.506 1 91.94 22 SER B CA 1
ATOM 1310 C C . SER B 1 22 ? 18.734 6.105 -0.819 1 91.94 22 SER B C 1
ATOM 1312 O O . SER B 1 22 ? 18.219 6.758 0.089 1 91.94 22 SER B O 1
ATOM 1314 N N . ALA B 1 23 ? 18.562 6.371 -2.02 1 94.81 23 ALA B N 1
ATOM 1315 C CA . ALA B 1 23 ? 17.875 7.602 -2.412 1 94.81 23 ALA B CA 1
ATOM 1316 C C . ALA B 1 23 ? 16.422 7.59 -1.98 1 94.81 23 ALA B C 1
ATOM 1318 O O . ALA B 1 23 ? 15.953 8.508 -1.298 1 94.81 23 ALA B O 1
ATOM 1319 N N . PRO B 1 24 ? 15.68 6.496 -2.281 1 96.88 24 PRO B N 1
ATOM 1320 C CA . PRO B 1 24 ? 14.281 6.496 -1.827 1 96.88 24 PRO B CA 1
ATOM 1321 C C . PRO B 1 24 ? 14.156 6.441 -0.306 1 96.88 24 PRO B C 1
ATOM 1323 O O . PRO B 1 24 ? 13.219 7.008 0.262 1 96.88 24 PRO B O 1
ATOM 1326 N N . ILE B 1 25 ? 15.07 5.805 0.327 1 97.88 25 ILE B N 1
ATOM 1327 C CA . ILE B 1 25 ? 15.039 5.73 1.783 1 97.88 25 ILE B CA 1
ATOM 1328 C C . ILE B 1 25 ? 15.242 7.121 2.375 1 97.88 25 ILE B C 1
ATOM 1330 O O . ILE B 1 25 ? 14.477 7.559 3.232 1 97.88 25 ILE B O 1
ATOM 1334 N N . LYS B 1 26 ? 16.25 7.797 1.885 1 97.44 26 LYS B N 1
ATOM 1335 C CA . LYS B 1 26 ? 16.516 9.148 2.352 1 97.44 26 LYS B CA 1
ATOM 1336 C C . LYS B 1 26 ? 15.344 10.078 2.074 1 97.44 26 LYS B C 1
ATOM 1338 O O . LYS B 1 26 ? 14.969 10.883 2.93 1 97.44 26 LYS B O 1
ATOM 1343 N N . LYS B 1 27 ? 14.789 9.984 0.918 1 98.06 27 LYS B N 1
ATOM 1344 C CA . LYS B 1 27 ? 13.664 10.828 0.537 1 98.06 27 LYS B CA 1
ATOM 1345 C C . LYS B 1 27 ? 12.453 10.57 1.433 1 98.06 27 LYS B C 1
ATOM 1347 O O . LYS B 1 27 ? 11.758 11.508 1.832 1 98.06 27 LYS B O 1
ATOM 1352 N N . ALA B 1 28 ? 12.203 9.312 1.741 1 98.56 28 ALA B N 1
ATOM 1353 C CA . ALA B 1 28 ? 11.094 8.969 2.621 1 98.56 28 ALA B CA 1
ATOM 1354 C C . ALA B 1 28 ? 11.297 9.555 4.016 1 98.56 28 ALA B C 1
ATOM 1356 O O . ALA B 1 28 ? 10.375 10.125 4.598 1 98.56 28 ALA B O 1
ATOM 1357 N N . ILE B 1 29 ? 12.516 9.414 4.508 1 98.44 29 ILE B N 1
ATOM 1358 C CA . ILE B 1 29 ? 12.812 9.93 5.84 1 98.44 29 ILE B CA 1
ATOM 1359 C C . ILE B 1 29 ? 12.648 11.453 5.848 1 98.44 29 ILE B C 1
ATOM 1361 O O . ILE B 1 29 ? 12.016 12.008 6.742 1 98.44 29 ILE B O 1
ATOM 1365 N N . GLU B 1 30 ? 13.164 12.102 4.84 1 98.19 30 GLU B N 1
ATOM 1366 C CA . GLU B 1 30 ? 13.062 13.555 4.711 1 98.19 30 GLU B CA 1
ATOM 1367 C C . GLU B 1 30 ? 11.602 14.008 4.684 1 98.19 30 GLU B C 1
ATOM 1369 O O . GLU B 1 30 ? 11.227 14.945 5.379 1 98.19 30 GLU B O 1
ATOM 1374 N N . PHE B 1 31 ? 10.836 13.414 3.895 1 98.81 31 PHE B N 1
ATOM 1375 C CA . PHE B 1 31 ? 9.43 13.773 3.803 1 98.81 31 PHE B CA 1
ATOM 1376 C C . PHE B 1 31 ? 8.742 13.648 5.16 1 98.81 31 PHE B C 1
ATOM 1378 O O . PHE B 1 31 ? 8.094 14.586 5.625 1 98.81 31 PHE B O 1
ATOM 1385 N N . ASN B 1 32 ? 8.883 12.5 5.719 1 98.69 32 ASN B N 1
ATOM 1386 C CA . ASN B 1 32 ? 8.141 12.227 6.945 1 98.69 32 ASN B CA 1
ATOM 1387 C C . ASN B 1 32 ? 8.547 13.18 8.07 1 98.69 32 ASN B C 1
ATOM 1389 O O . ASN B 1 32 ? 7.699 13.656 8.82 1 98.69 32 ASN B O 1
ATOM 1393 N N . GLN B 1 33 ? 9.82 13.43 8.172 1 98 33 GLN B N 1
ATOM 1394 C CA . GLN B 1 33 ? 10.289 14.391 9.164 1 98 33 GLN B CA 1
ATOM 1395 C C . GLN B 1 33 ? 9.703 15.773 8.906 1 98 33 GLN B C 1
ATOM 1397 O O . GLN B 1 33 ? 9.172 16.406 9.82 1 98 33 GLN B O 1
ATOM 1402 N N . TRP B 1 34 ? 9.82 16.219 7.703 1 98 34 TRP B N 1
ATOM 1403 C CA . TRP B 1 34 ? 9.289 17.516 7.312 1 98 34 TRP B CA 1
ATOM 1404 C C . TRP B 1 34 ? 7.785 17.594 7.551 1 98 34 TRP B C 1
ATOM 1406 O O . TRP B 1 34 ? 7.289 18.562 8.133 1 98 34 TRP B O 1
ATOM 1416 N N . TYR B 1 35 ? 7.07 16.578 7.109 1 98.31 35 TYR B N 1
ATOM 1417 C CA . TYR B 1 35 ? 5.613 16.594 7.148 1 98.31 35 TYR B CA 1
ATOM 1418 C C . TYR B 1 35 ? 5.105 16.641 8.586 1 98.31 35 TYR B C 1
ATOM 1420 O O . TYR B 1 35 ? 4.219 17.438 8.906 1 98.31 35 TYR B O 1
ATOM 1428 N N . ILE B 1 36 ? 5.656 15.789 9.438 1 97.81 36 ILE B N 1
ATOM 1429 C CA . ILE B 1 36 ? 5.25 15.766 10.836 1 97.81 36 ILE B CA 1
ATOM 1430 C C . ILE B 1 36 ? 5.469 17.141 11.461 1 97.81 36 ILE B C 1
ATOM 1432 O O . ILE B 1 36 ? 4.613 17.641 12.195 1 97.81 36 ILE B O 1
ATOM 1436 N N . LYS B 1 37 ? 6.582 17.766 11.102 1 96.69 37 LYS B N 1
ATOM 1437 C CA . LYS B 1 37 ? 6.871 19.109 11.617 1 96.69 37 LYS B CA 1
ATOM 1438 C C . LYS B 1 37 ? 5.836 20.109 11.141 1 96.69 37 LYS B C 1
ATOM 1440 O O . LYS B 1 37 ? 5.434 21 11.898 1 96.69 37 LYS B O 1
ATOM 1445 N N . GLN B 1 38 ? 5.434 20 9.859 1 96.44 38 GLN B N 1
ATOM 1446 C CA . GLN B 1 38 ? 4.398 20.891 9.352 1 96.44 38 GLN B CA 1
ATOM 1447 C C . GLN B 1 38 ? 3.113 20.75 10.164 1 96.44 38 GLN B C 1
ATOM 1449 O O . GLN B 1 38 ? 2.531 21.766 10.586 1 96.44 38 GLN B O 1
ATOM 1454 N N . ILE B 1 39 ? 2.723 19.516 10.438 1 95.31 39 ILE B N 1
ATOM 1455 C CA . ILE B 1 39 ? 1.479 19.266 11.156 1 95.31 39 ILE B CA 1
ATOM 1456 C C . ILE B 1 39 ? 1.604 19.75 12.594 1 95.31 39 ILE B C 1
ATOM 1458 O O . ILE B 1 39 ? 0.659 20.328 13.148 1 95.31 39 ILE B O 1
ATOM 1462 N N . GLU B 1 40 ? 2.711 19.578 13.195 1 93.94 40 GLU B N 1
ATOM 1463 C CA . GLU B 1 40 ? 2.949 20.062 14.555 1 93.94 40 GLU B CA 1
ATOM 1464 C C . GLU B 1 40 ? 2.791 21.578 14.633 1 93.94 40 GLU B C 1
ATOM 1466 O O . GLU B 1 40 ? 2.424 22.109 15.68 1 93.94 40 GLU B O 1
ATOM 1471 N N . GLN B 1 41 ? 3.084 22.25 13.602 1 94 41 GLN B N 1
ATOM 1472 C CA . GLN B 1 41 ? 3.004 23.703 13.555 1 94 41 GLN B CA 1
ATOM 1473 C C . GLN B 1 41 ? 1.638 24.156 13.055 1 94 41 GLN B C 1
ATOM 1475 O O . GLN B 1 41 ? 1.459 25.328 12.711 1 94 41 GLN B O 1
ATOM 1480 N N . ASP B 1 42 ? 0.697 23.188 12.961 1 93 42 ASP B N 1
ATOM 1481 C CA . 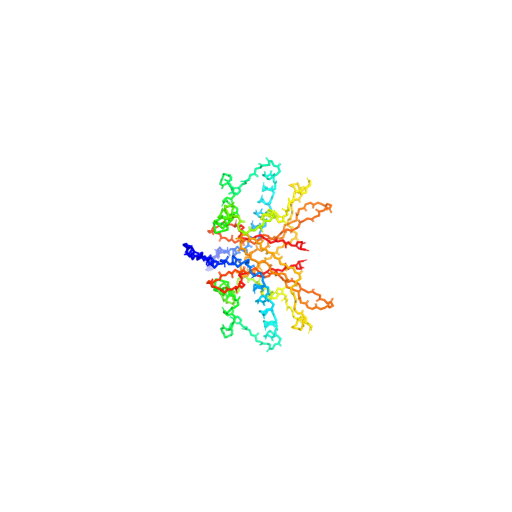ASP B 1 42 ? -0.682 23.438 12.555 1 93 42 ASP B CA 1
ATOM 1482 C C . ASP B 1 42 ? -0.748 23.938 11.109 1 93 42 ASP B C 1
ATOM 1484 O O . ASP B 1 42 ? -1.567 24.797 10.781 1 93 42 ASP B O 1
ATOM 1488 N N . LYS B 1 43 ? 0.22 23.484 10.344 1 94.62 43 LYS B N 1
ATOM 1489 C CA . LYS B 1 43 ? 0.176 23.703 8.898 1 94.62 43 LYS B CA 1
ATOM 1490 C C . LYS B 1 43 ? -0.462 22.531 8.18 1 94.62 43 LYS B C 1
ATOM 1492 O O . LYS B 1 43 ? -0.509 21.422 8.711 1 94.62 43 LYS B O 1
ATOM 1497 N N . TYR B 1 44 ? -0.944 22.75 6.996 1 92.56 44 TYR B N 1
ATOM 1498 C CA . TYR B 1 44 ? -1.581 21.734 6.184 1 92.56 44 TYR B CA 1
ATOM 1499 C C . TYR B 1 44 ? -0.991 21.703 4.777 1 92.56 44 TYR B C 1
ATOM 1501 O O . TYR B 1 44 ? -1.6 22.203 3.83 1 92.56 44 TYR B O 1
ATOM 1509 N N . PRO B 1 45 ? 0.07 21.016 4.648 1 95.81 45 PRO B N 1
ATOM 1510 C CA . PRO B 1 45 ? 0.854 21.094 3.414 1 95.81 45 PRO B CA 1
ATOM 1511 C C . PRO B 1 45 ? 0.093 20.578 2.197 1 95.81 45 PRO B C 1
ATOM 1513 O O . PRO B 1 45 ? 0.405 20.953 1.062 1 95.81 45 PRO B O 1
ATOM 1516 N N . LEU B 1 46 ? -0.876 19.75 2.428 1 94.56 46 LEU B N 1
ATOM 1517 C CA . LEU B 1 46 ? -1.644 19.234 1.303 1 94.56 46 LEU B CA 1
ATOM 1518 C C . LEU B 1 46 ? -2.373 20.359 0.575 1 94.56 46 LEU B C 1
ATOM 1520 O O . LEU B 1 46 ? -2.496 20.328 -0.652 1 94.56 46 LEU B O 1
ATOM 1524 N N . MET B 1 47 ? -2.797 21.312 1.365 1 92.31 47 MET B N 1
ATOM 1525 C CA . MET B 1 47 ? -3.654 22.344 0.786 1 92.31 47 MET B CA 1
ATOM 1526 C C . MET B 1 47 ? -2.938 23.688 0.746 1 92.31 47 MET B C 1
ATOM 1528 O O . MET B 1 47 ? -3.422 24.641 0.125 1 92.31 47 MET B O 1
ATOM 1532 N N . GLU B 1 48 ? -1.905 23.734 1.493 1 92.06 48 GLU B N 1
ATOM 1533 C CA . GLU B 1 48 ? -1.184 25 1.597 1 92.06 48 GLU B CA 1
ATOM 1534 C C . GLU B 1 48 ? 0.199 24.891 0.958 1 92.06 48 GLU B C 1
ATOM 1536 O O . GLU B 1 48 ? 1.02 24.062 1.368 1 92.06 48 GLU B O 1
ATOM 1541 N N . GLY B 1 49 ? 0.368 25.781 0.049 1 87.38 49 GLY B N 1
ATOM 1542 C CA . GLY B 1 49 ? 1.669 25.781 -0.6 1 87.38 49 GLY B CA 1
ATOM 1543 C C . GLY B 1 49 ? 1.843 24.656 -1.598 1 87.38 49 GLY B C 1
ATOM 1544 O O . GLY B 1 49 ? 0.861 24.062 -2.053 1 87.38 49 GLY B O 1
ATOM 1545 N N . HIS B 1 50 ? 3.213 24.469 -2.098 1 93.75 50 HIS B N 1
ATOM 1546 C CA . HIS B 1 50 ? 3.502 23.469 -3.109 1 93.75 50 HIS B CA 1
ATOM 1547 C C . HIS B 1 50 ? 4.738 22.656 -2.742 1 93.75 50 HIS B C 1
ATOM 1549 O O . HIS B 1 50 ? 5.238 21.875 -3.557 1 93.75 50 HIS B O 1
ATOM 1555 N N . ASP B 1 51 ? 5.121 22.766 -1.464 1 97.19 51 ASP B N 1
ATOM 1556 C CA . ASP B 1 51 ? 6.32 22.047 -1.04 1 97.19 51 ASP B CA 1
ATOM 1557 C C . ASP B 1 51 ? 6.125 20.547 -1.128 1 97.19 51 ASP B C 1
ATOM 1559 O O . ASP B 1 51 ? 7.047 19.812 -1.49 1 97.19 51 ASP B O 1
ATOM 1563 N N . ILE B 1 52 ? 4.895 20.109 -0.851 1 98.5 52 ILE B N 1
ATOM 1564 C CA . ILE B 1 52 ? 4.617 18.688 -0.803 1 98.5 52 ILE B CA 1
ATOM 1565 C C . ILE B 1 52 ? 4.719 18.094 -2.207 1 98.5 52 ILE B C 1
ATOM 1567 O O . ILE B 1 52 ? 4.926 16.891 -2.365 1 98.5 52 ILE B O 1
ATOM 1571 N N . ASP B 1 53 ? 4.68 18.938 -3.199 1 98.06 53 ASP B N 1
ATOM 1572 C CA . ASP B 1 53 ? 4.711 18.484 -4.59 1 98.06 53 ASP B CA 1
ATOM 1573 C C . ASP B 1 53 ? 6.059 17.859 -4.934 1 98.06 53 ASP B C 1
ATOM 1575 O O . ASP B 1 53 ? 6.172 17.109 -5.902 1 98.06 53 ASP B O 1
ATOM 1579 N N . ARG B 1 54 ? 7.066 18.125 -4.133 1 97.25 54 ARG B N 1
ATOM 1580 C CA . ARG B 1 54 ? 8.398 17.594 -4.391 1 97.25 54 ARG B CA 1
ATOM 1581 C C . ARG B 1 54 ? 8.531 16.172 -3.846 1 97.25 54 ARG B C 1
ATOM 1583 O O . ARG B 1 54 ? 9.469 15.453 -4.191 1 97.25 54 ARG B O 1
ATOM 1590 N N . TYR B 1 55 ? 7.539 15.797 -3.037 1 98.62 55 TYR B N 1
ATOM 1591 C CA . TYR B 1 55 ? 7.715 14.539 -2.309 1 98.62 55 TYR B CA 1
ATOM 1592 C C . TYR B 1 55 ? 6.688 13.508 -2.748 1 98.62 55 TYR B C 1
ATOM 1594 O O . TYR B 1 55 ? 6.902 12.305 -2.594 1 98.62 55 TYR B O 1
ATOM 1602 N N . VAL B 1 56 ? 5.551 13.945 -3.221 1 98.81 56 VAL B N 1
ATOM 1603 C CA . VAL B 1 56 ? 4.414 13.055 -3.457 1 98.81 56 VAL B CA 1
ATOM 1604 C C . VAL B 1 56 ? 4.012 13.117 -4.93 1 98.81 56 VAL B C 1
ATOM 1606 O O . VAL B 1 56 ? 4.07 14.18 -5.555 1 98.81 56 VAL B O 1
ATOM 1609 N N . THR B 1 57 ? 3.645 12.023 -5.52 1 98.44 57 THR B N 1
ATOM 1610 C CA . THR B 1 57 ? 3.32 11.953 -6.938 1 98.44 57 THR B CA 1
ATOM 1611 C C . THR B 1 57 ? 2.129 12.844 -7.27 1 98.44 57 THR B C 1
ATOM 1613 O O . THR B 1 57 ? 1.243 13.039 -6.434 1 98.44 57 THR B O 1
ATOM 1616 N N . VAL B 1 58 ? 2.098 13.242 -8.484 1 97.88 58 VAL B N 1
ATOM 1617 C CA . VAL B 1 58 ? 1.031 14.117 -8.969 1 97.88 58 VAL B CA 1
ATOM 1618 C C . VAL B 1 58 ? -0.315 13.406 -8.836 1 97.88 58 VAL B C 1
ATOM 1620 O O . VAL B 1 58 ? -1.293 14 -8.375 1 97.88 58 VAL B O 1
ATOM 1623 N N . SER B 1 59 ? -0.323 12.133 -9.219 1 96.31 59 SER B N 1
ATOM 1624 C CA . SER B 1 59 ? -1.564 11.367 -9.188 1 96.31 59 SER B CA 1
ATOM 1625 C C . SER B 1 59 ? -2.1 11.25 -7.762 1 96.31 59 SER B C 1
ATOM 1627 O O . SER B 1 59 ? -3.297 11.43 -7.527 1 96.31 59 SER B O 1
ATOM 1629 N N . THR B 1 60 ? -1.231 11.008 -6.82 1 97.06 60 THR B N 1
ATOM 1630 C CA . THR B 1 60 ? -1.64 10.891 -5.422 1 97.06 60 THR B CA 1
ATOM 1631 C C . THR B 1 60 ? -2.15 12.227 -4.895 1 97.06 60 THR B C 1
ATOM 1633 O O . THR B 1 60 ? -3.215 12.289 -4.273 1 97.06 60 THR B O 1
ATOM 1636 N N . LEU B 1 61 ? -1.425 13.266 -5.168 1 97.06 61 LEU B N 1
ATOM 1637 C CA . LEU B 1 61 ? -1.842 14.578 -4.695 1 97.06 61 LEU B CA 1
ATOM 1638 C C . LEU B 1 61 ? -3.195 14.961 -5.285 1 97.06 61 LEU B C 1
ATOM 1640 O O . LEU B 1 61 ? -4.039 15.539 -4.59 1 97.06 61 LEU B O 1
ATOM 1644 N N . LYS B 1 62 ? -3.35 14.664 -6.547 1 95.06 62 LYS B N 1
ATOM 1645 C CA . LYS B 1 62 ? -4.629 14.961 -7.188 1 95.06 62 LYS B CA 1
ATOM 1646 C C . LYS B 1 62 ? -5.777 14.266 -6.465 1 95.06 62 LYS B C 1
ATOM 1648 O O . LYS B 1 62 ? -6.805 14.891 -6.18 1 95.06 62 LYS B O 1
ATOM 1653 N N . LYS B 1 63 ? -5.594 13.031 -6.141 1 94.12 63 LYS B N 1
ATOM 1654 C CA . LYS B 1 63 ? -6.641 12.273 -5.465 1 94.12 63 LYS B CA 1
ATOM 1655 C C . LYS B 1 63 ? -6.883 12.797 -4.055 1 94.12 63 LYS B C 1
ATOM 1657 O O . LYS B 1 63 ? -8.031 12.945 -3.629 1 94.12 63 LYS B O 1
ATOM 1662 N N . LEU B 1 64 ? -5.832 13.078 -3.336 1 95.25 64 LEU B N 1
ATOM 1663 C CA . LEU B 1 64 ? -5.965 13.555 -1.962 1 95.25 64 LEU B CA 1
ATOM 1664 C C . LEU B 1 64 ? -6.637 14.922 -1.919 1 95.25 64 LEU B C 1
ATOM 1666 O O . LEU B 1 64 ? -7.508 15.164 -1.083 1 95.25 64 LEU B O 1
ATOM 1670 N N . ARG B 1 65 ? -6.25 15.75 -2.793 1 93.94 65 ARG B N 1
ATOM 1671 C CA . ARG B 1 65 ? -6.816 17.094 -2.826 1 93.94 65 ARG B CA 1
ATOM 1672 C C . ARG B 1 65 ? -8.281 17.062 -3.256 1 93.94 65 ARG B C 1
ATOM 1674 O O . ARG B 1 65 ? -9.102 17.828 -2.738 1 93.94 65 ARG B O 1
ATOM 1681 N N . ALA B 1 66 ? -8.617 16.188 -4.176 1 91.56 66 ALA B N 1
ATOM 1682 C CA . ALA B 1 66 ? -10.008 16.047 -4.598 1 91.56 66 ALA B CA 1
ATOM 1683 C C . ALA B 1 66 ? -10.883 15.555 -3.449 1 91.56 66 ALA B C 1
ATOM 1685 O O . ALA B 1 66 ? -12.062 15.914 -3.363 1 91.56 66 ALA B O 1
ATOM 1686 N N . ALA B 1 67 ? -10.344 14.766 -2.551 1 90.31 67 ALA B N 1
ATOM 1687 C CA . ALA B 1 67 ? -11.102 14.172 -1.454 1 90.31 67 ALA B CA 1
ATOM 1688 C C . ALA B 1 67 ? -11.344 15.18 -0.338 1 90.31 67 ALA B C 1
ATOM 1690 O O . ALA B 1 67 ? -12.242 15 0.491 1 90.31 67 ALA B O 1
ATOM 1691 N N . GLU B 1 68 ? -10.461 16.172 -0.134 1 84.44 68 GLU B N 1
ATOM 1692 C CA . GLU B 1 68 ? -10.617 17.188 0.898 1 84.44 68 GLU B CA 1
ATOM 1693 C C . GLU B 1 68 ? -11.938 17.938 0.734 1 84.44 68 GLU B C 1
ATOM 1695 O O . GLU B 1 68 ? -12.531 18.375 1.719 1 84.44 68 GLU B O 1
ATOM 1700 N N . GLY B 1 69 ? -12.5 17.984 -0.367 1 72.81 69 GLY B N 1
ATOM 1701 C CA . GLY B 1 69 ? -13.758 18.672 -0.644 1 72.81 69 GLY B CA 1
ATOM 1702 C C . GLY B 1 69 ? -14.953 17.75 -0.625 1 72.81 69 GLY B C 1
ATOM 1703 O O . GLY B 1 69 ? -16.094 18.203 -0.644 1 72.81 69 GLY B O 1
ATOM 1704 N N . ASP B 1 70 ? -14.586 16.469 -0.579 1 69.12 70 ASP B N 1
ATOM 1705 C CA . ASP B 1 70 ? -15.664 15.5 -0.732 1 69.12 70 ASP B CA 1
ATOM 1706 C C . ASP B 1 70 ? -16.109 14.961 0.624 1 69.12 70 ASP B C 1
ATOM 1708 O O . ASP B 1 70 ? -15.297 14.453 1.395 1 69.12 70 ASP B O 1
ATOM 1712 N N . ASP B 1 71 ? -17.219 15.344 1.188 1 60.03 71 ASP B N 1
ATOM 1713 C CA . ASP B 1 71 ? -17.812 14.938 2.457 1 60.03 71 ASP B CA 1
ATOM 1714 C C . ASP B 1 71 ? -18.062 13.43 2.486 1 60.03 71 ASP B C 1
ATOM 1716 O O . ASP B 1 71 ? -18.203 12.836 3.557 1 60.03 71 ASP B O 1
ATOM 1720 N N . ALA B 1 72 ? -18.266 12.727 1.364 1 53.34 72 ALA B N 1
ATOM 1721 C CA . ALA B 1 72 ? -18.844 11.391 1.28 1 53.34 72 ALA B CA 1
ATOM 1722 C C . ALA B 1 72 ? -17.906 10.336 1.844 1 53.34 72 ALA B C 1
ATOM 1724 O O . ALA B 1 72 ? -18.344 9.273 2.295 1 53.34 72 ALA B O 1
ATOM 1725 N N . GLN B 1 73 ? -16.609 10.484 1.646 1 55.97 73 GLN B N 1
ATOM 1726 C CA . GLN B 1 73 ? -15.781 9.375 2.086 1 55.97 73 GLN B CA 1
ATOM 1727 C C . GLN B 1 73 ? -14.977 9.75 3.33 1 55.97 73 GLN B C 1
ATOM 1729 O O . GLN B 1 73 ? -14.133 10.648 3.283 1 55.97 73 GLN B O 1
ATOM 1734 N N . TYR B 1 74 ? -15.633 9.281 4.547 1 59.5 74 TYR B N 1
ATOM 1735 C CA . TYR B 1 74 ? -15.055 9.75 5.797 1 59.5 74 TYR B CA 1
ATOM 1736 C C . TYR B 1 74 ? -13.742 9.031 6.102 1 59.5 74 TYR B C 1
ATOM 1738 O O . TYR B 1 74 ? -13.68 7.797 6.066 1 59.5 74 TYR B O 1
ATOM 1746 N N . TYR B 1 75 ? -12.609 9.602 5.719 1 72.69 75 TYR B N 1
ATOM 1747 C CA . TYR B 1 75 ? -11.305 9.172 6.211 1 72.69 75 TYR B CA 1
ATOM 1748 C C . TYR B 1 75 ? -10.828 10.062 7.355 1 72.69 75 TYR B C 1
ATOM 1750 O O . TYR B 1 75 ? -10.547 11.242 7.156 1 72.69 75 TYR B O 1
ATOM 1758 N N . ASP B 1 76 ? -10.844 9.508 8.719 1 77.56 76 ASP B N 1
ATOM 1759 C CA . ASP B 1 76 ? -10.594 10.305 9.914 1 77.56 76 ASP B CA 1
ATOM 1760 C C . ASP B 1 76 ? -9.094 10.5 10.141 1 77.56 76 ASP B C 1
ATOM 1762 O O . ASP B 1 76 ? -8.664 11.539 10.641 1 77.56 76 ASP B O 1
ATOM 1766 N N . ALA B 1 77 ? -8.32 9.586 9.703 1 88.44 77 ALA B N 1
ATOM 1767 C CA . ALA B 1 77 ? -6.891 9.688 9.969 1 88.44 77 ALA B CA 1
ATOM 1768 C C . ALA B 1 77 ? -6.199 10.547 8.914 1 88.44 77 ALA B C 1
ATOM 1770 O O . ALA B 1 77 ? -6.711 10.711 7.805 1 88.44 77 ALA B O 1
ATOM 1771 N N . ASP B 1 78 ? -5.078 11.211 9.367 1 94.25 78 ASP B N 1
ATOM 1772 C CA . ASP B 1 78 ? -4.195 11.852 8.391 1 94.25 78 ASP B CA 1
ATOM 1773 C C . ASP B 1 78 ? -3.645 10.82 7.402 1 94.25 78 ASP B C 1
ATOM 1775 O O . ASP B 1 78 ? -3.158 9.766 7.805 1 94.25 78 ASP B O 1
ATOM 1779 N N . TYR B 1 79 ? -3.686 11.133 6.18 1 95.88 79 TYR B N 1
ATOM 1780 C CA . TYR B 1 79 ? -3.33 10.148 5.168 1 95.88 79 TYR B CA 1
ATOM 1781 C C . TYR B 1 79 ? -1.858 9.766 5.273 1 95.88 79 TYR B C 1
ATOM 1783 O O . TYR B 1 79 ? -1.508 8.586 5.168 1 95.88 79 TYR B O 1
ATOM 1791 N N . PHE B 1 80 ? -1.003 10.688 5.461 1 97.62 80 PHE B N 1
ATOM 1792 C CA . PHE B 1 80 ? 0.427 10.422 5.363 1 97.62 80 PHE B CA 1
ATOM 1793 C C . PHE B 1 80 ? 0.957 9.836 6.668 1 97.62 80 PHE B C 1
ATOM 1795 O O . PHE B 1 80 ? 1.883 9.023 6.664 1 97.62 80 PHE B O 1
ATOM 1802 N N . ILE B 1 81 ? 0.349 10.266 7.727 1 96.69 81 ILE B N 1
ATOM 1803 C CA . ILE B 1 81 ? 0.798 9.805 9.039 1 96.69 81 ILE B CA 1
ATOM 1804 C C . ILE B 1 81 ? 0.008 8.555 9.438 1 96.69 81 ILE B C 1
ATOM 1806 O O . ILE B 1 81 ? 0.421 7.816 10.336 1 96.69 81 ILE B O 1
ATOM 1810 N N . ARG B 1 82 ? -1.101 8.328 8.898 1 95 82 ARG B N 1
ATOM 1811 C CA . ARG B 1 82 ? -1.993 7.195 9.148 1 95 82 ARG B CA 1
ATOM 1812 C C . ARG B 1 82 ? -2.375 7.117 10.625 1 95 82 ARG B C 1
ATOM 1814 O O . ARG B 1 82 ? -2.436 6.027 11.195 1 95 82 ARG B O 1
ATOM 1821 N N . SER B 1 83 ? -2.553 8.266 11.148 1 93.62 83 SER B N 1
ATOM 1822 C CA . SER B 1 83 ? -2.93 8.406 12.547 1 93.62 83 SER B CA 1
ATOM 1823 C C . SER B 1 83 ? -3.824 9.625 12.766 1 93.62 83 SER B C 1
ATOM 1825 O O . SER B 1 83 ? -3.777 10.578 11.984 1 93.62 83 SER B O 1
ATOM 1827 N N . GLN B 1 84 ? -4.648 9.555 13.766 1 91.75 84 GLN B N 1
ATOM 1828 C CA . GLN B 1 84 ? -5.516 10.68 14.102 1 91.75 84 GLN B CA 1
ATOM 1829 C C . GLN B 1 84 ? -4.781 11.711 14.953 1 91.75 84 GLN B C 1
ATOM 1831 O O . GLN B 1 84 ? -5.254 12.836 15.125 1 91.75 84 GLN B O 1
ATOM 1836 N N . TYR B 1 85 ? -3.604 11.336 15.477 1 91.69 85 TYR B N 1
ATOM 1837 C CA . TYR B 1 85 ? -2.814 12.219 16.328 1 91.69 85 TYR B CA 1
ATOM 1838 C C . TYR B 1 85 ? -1.33 12.109 16 1 91.69 85 TYR B C 1
ATOM 1840 O O . TYR B 1 85 ? -0.917 11.219 15.25 1 91.69 85 TYR B O 1
ATOM 1848 N N . ILE B 1 86 ? -0.64 13.125 16.547 1 93 86 ILE B N 1
ATOM 1849 C CA . ILE B 1 86 ? 0.814 13.102 16.438 1 93 86 ILE B CA 1
ATOM 1850 C C . ILE B 1 86 ? 1.431 12.859 17.828 1 93 86 ILE B C 1
ATOM 1852 O O . ILE B 1 86 ? 1.145 13.586 18.781 1 93 86 ILE B O 1
ATOM 1856 N N . GLY B 1 87 ? 2.213 11.797 17.828 1 94.12 87 GLY B N 1
ATOM 1857 C CA . GLY B 1 87 ? 2.922 11.555 19.062 1 94.12 87 GLY B CA 1
ATOM 1858 C C . GLY B 1 87 ? 3.916 12.648 19.406 1 94.12 87 GLY B C 1
ATOM 1859 O O . GLY B 1 87 ? 4.461 13.305 18.516 1 94.12 87 GLY B O 1
ATOM 1860 N N . LYS B 1 88 ? 4.23 12.812 20.703 1 92.38 88 LYS B N 1
ATOM 1861 C CA . LYS B 1 88 ? 5.043 13.914 21.203 1 92.38 88 LYS B CA 1
ATOM 1862 C C . LYS B 1 88 ? 6.465 13.852 20.656 1 92.38 88 LYS B C 1
ATOM 1864 O O . LYS B 1 88 ? 7.066 14.883 20.344 1 92.38 88 LYS B O 1
ATOM 1869 N N . ASP B 1 89 ? 7 12.727 20.422 1 95.62 89 ASP B N 1
ATOM 1870 C CA . ASP B 1 89 ? 8.414 12.633 20.062 1 95.62 89 ASP B CA 1
ATOM 1871 C C . ASP B 1 89 ? 8.578 12.172 18.609 1 95.62 89 ASP B C 1
ATOM 1873 O O . ASP B 1 89 ? 9.672 11.789 18.203 1 95.62 89 ASP B O 1
ATOM 1877 N N . TRP B 1 90 ? 7.52 12.18 17.828 1 97.06 90 TRP B N 1
ATOM 1878 C CA . TRP B 1 90 ? 7.566 11.625 16.484 1 97.06 90 TRP B CA 1
ATOM 1879 C C . TRP B 1 90 ? 8.508 12.43 15.594 1 97.06 90 TRP B C 1
ATOM 1881 O O . TRP B 1 90 ? 9.344 11.859 14.891 1 97.06 90 TRP B O 1
ATOM 1891 N N . ALA B 1 91 ? 8.5 13.758 15.586 1 93.81 91 ALA B N 1
ATOM 1892 C CA . ALA B 1 91 ? 9.234 14.609 14.648 1 93.81 91 ALA B CA 1
ATOM 1893 C C . ALA B 1 91 ? 10.742 14.445 14.812 1 93.81 91 ALA B C 1
ATOM 1895 O O . ALA B 1 91 ? 11.492 14.57 13.844 1 93.81 91 ALA B O 1
ATOM 1896 N N . GLN B 1 92 ? 11.188 14.07 16 1 95.94 92 GLN B N 1
ATOM 1897 C CA . GLN B 1 92 ? 12.617 13.977 16.281 1 95.94 92 GLN B CA 1
ATOM 1898 C C . GLN B 1 92 ? 13.102 12.531 16.141 1 95.94 92 GLN B C 1
ATOM 1900 O O . GLN B 1 92 ? 14.305 12.273 16.203 1 95.94 92 GLN B O 1
ATOM 1905 N N . ASN B 1 93 ? 12.148 11.68 15.984 1 97.94 93 ASN B N 1
ATOM 1906 C CA . ASN B 1 93 ? 12.492 10.266 15.961 1 97.94 93 ASN B CA 1
ATOM 1907 C C . ASN B 1 93 ? 11.844 9.555 14.773 1 97.94 93 ASN B C 1
ATOM 1909 O O . ASN B 1 93 ? 10.953 8.727 14.953 1 97.94 93 ASN B O 1
ATOM 1913 N N . VAL B 1 94 ? 12.305 9.898 13.57 1 98.31 94 VAL B N 1
ATOM 1914 C CA . VAL B 1 94 ? 11.875 9.281 12.32 1 98.31 94 VAL B CA 1
ATOM 1915 C C . VAL B 1 94 ? 13.008 8.438 11.734 1 98.31 94 VAL B C 1
ATOM 1917 O O . VAL B 1 94 ? 14.109 8.945 11.516 1 98.31 94 VAL B O 1
ATOM 1920 N N . LYS B 1 95 ? 12.703 7.148 11.516 1 97.81 95 LYS B N 1
ATOM 1921 C CA . LYS B 1 95 ? 13.742 6.273 10.992 1 97.81 95 LYS B CA 1
ATOM 1922 C C . LYS B 1 95 ? 13.156 5.23 10.039 1 97.81 95 LYS B C 1
ATOM 1924 O O . LYS B 1 95 ? 12.023 4.789 10.219 1 97.81 95 LYS B O 1
ATOM 1929 N N . ALA B 1 96 ? 13.945 4.863 9.078 1 97.25 96 ALA B N 1
ATOM 1930 C CA . ALA B 1 96 ? 13.609 3.695 8.273 1 97.25 96 ALA B CA 1
ATOM 1931 C C . ALA B 1 96 ? 14.031 2.406 8.969 1 97.25 96 ALA B C 1
ATOM 1933 O O . ALA B 1 96 ? 15.195 2.248 9.344 1 97.25 96 ALA B O 1
ATOM 1934 N N . VAL B 1 97 ? 13.086 1.486 9.133 1 96.12 97 VAL B N 1
ATOM 1935 C CA . VAL B 1 97 ? 13.414 0.285 9.891 1 96.12 97 VAL B CA 1
ATOM 1936 C C . VAL B 1 97 ? 13.484 -0.917 8.953 1 96.12 97 VAL B C 1
ATOM 1938 O O . VAL B 1 97 ? 14.023 -1.966 9.32 1 96.12 97 VAL B O 1
ATOM 1941 N N . ALA B 1 98 ? 12.961 -0.854 7.816 1 93.38 98 ALA B N 1
ATOM 1942 C CA . ALA B 1 98 ? 13.023 -1.864 6.762 1 93.38 98 ALA B CA 1
ATOM 1943 C C . ALA B 1 98 ? 12.766 -1.244 5.391 1 93.38 98 ALA B C 1
ATOM 1945 O O . ALA B 1 98 ? 12.273 -0.118 5.297 1 93.38 98 ALA B O 1
ATOM 1946 N N . SER B 1 99 ? 13.211 -1.845 4.371 1 93.44 99 SER B N 1
ATOM 1947 C CA . SER B 1 99 ? 12.922 -1.442 2.998 1 93.44 99 SER B CA 1
ATOM 1948 C C . SER B 1 99 ? 12.992 -2.633 2.047 1 93.44 99 SER B C 1
ATOM 1950 O O . SER B 1 99 ? 13.531 -3.684 2.396 1 93.44 99 SER B O 1
ATOM 1952 N N . GLY B 1 100 ? 12.297 -2.453 0.893 1 91 100 GLY B N 1
ATOM 1953 C CA . GLY B 1 100 ? 12.367 -3.488 -0.125 1 91 100 GLY B CA 1
ATOM 1954 C C . GLY B 1 100 ? 11.703 -3.092 -1.43 1 91 100 GLY B C 1
ATOM 1955 O O . GLY B 1 100 ? 10.703 -2.373 -1.429 1 91 100 GLY B O 1
ATOM 1956 N N . TYR B 1 101 ? 12.242 -3.689 -2.42 1 91.19 101 TYR B N 1
ATOM 1957 C CA . TYR B 1 101 ? 11.711 -3.43 -3.754 1 91.19 101 TYR B CA 1
ATOM 1958 C C . TYR B 1 101 ? 10.68 -4.484 -4.148 1 91.19 101 TYR B C 1
ATOM 1960 O O . TYR B 1 101 ? 10.82 -5.656 -3.789 1 91.19 101 TYR B O 1
ATOM 1968 N N . ASP B 1 102 ? 9.633 -4.07 -4.828 1 93.06 102 ASP B N 1
ATOM 1969 C CA . ASP B 1 102 ? 8.742 -4.945 -5.59 1 93.06 102 ASP B CA 1
ATOM 1970 C C . ASP B 1 102 ? 8.469 -4.371 -6.98 1 93.06 102 ASP B C 1
ATOM 1972 O O . ASP B 1 102 ? 8.906 -3.262 -7.297 1 93.06 102 ASP B O 1
ATOM 1976 N N . PRO B 1 103 ? 7.852 -5.098 -7.84 1 92.12 103 PRO B N 1
ATOM 1977 C CA . PRO B 1 103 ? 7.684 -4.625 -9.219 1 92.12 103 PRO B CA 1
ATOM 1978 C C . PRO B 1 103 ? 6.848 -3.352 -9.305 1 92.12 103 PRO B C 1
ATOM 1980 O O . PRO B 1 103 ? 6.809 -2.707 -10.359 1 92.12 103 PRO B O 1
ATOM 1983 N N . ILE B 1 104 ? 6.191 -3.025 -8.211 1 94.44 104 ILE B N 1
ATOM 1984 C CA . ILE B 1 104 ? 5.289 -1.88 -8.242 1 94.44 104 ILE B CA 1
ATOM 1985 C C . ILE B 1 104 ? 5.988 -0.654 -7.66 1 94.44 104 ILE B C 1
ATOM 1987 O O . ILE B 1 104 ? 5.875 0.448 -8.203 1 94.44 104 ILE B O 1
ATOM 1991 N N . CYS B 1 105 ? 6.758 -0.876 -6.605 1 94.69 105 CYS B N 1
ATOM 1992 C CA . CYS B 1 105 ? 7.41 0.267 -5.977 1 94.69 105 CYS B CA 1
ATOM 1993 C C . CYS B 1 105 ? 8.492 -0.19 -5.008 1 94.69 105 CYS B C 1
ATOM 1995 O O . CYS B 1 105 ? 8.656 -1.389 -4.766 1 94.69 105 CYS B O 1
ATOM 1997 N N . PHE B 1 106 ? 9.266 0.798 -4.57 1 94.94 106 PHE B N 1
ATOM 1998 C CA . PHE B 1 106 ? 10.203 0.605 -3.471 1 94.94 106 PHE B CA 1
ATOM 1999 C C . PHE B 1 106 ? 9.562 0.984 -2.141 1 94.94 106 PHE B C 1
ATOM 2001 O O . PHE B 1 106 ? 9.219 2.146 -1.919 1 94.94 106 PHE B O 1
ATOM 2008 N N . ASN B 1 107 ? 9.43 -0.013 -1.243 1 95.31 107 ASN B N 1
ATOM 2009 C CA . ASN B 1 107 ? 8.758 0.203 0.034 1 95.31 107 ASN B CA 1
ATOM 2010 C C . ASN B 1 107 ? 9.742 0.605 1.126 1 95.31 107 ASN B C 1
ATOM 2012 O O . ASN B 1 107 ? 10.773 -0.047 1.309 1 95.31 107 ASN B O 1
ATOM 2016 N N . VAL B 1 108 ? 9.461 1.684 1.782 1 97.25 108 VAL B N 1
ATOM 2017 C CA . VAL B 1 108 ? 10.242 2.102 2.941 1 97.25 108 VAL B CA 1
ATOM 2018 C C . VAL B 1 108 ? 9.367 2.08 4.191 1 97.25 108 VAL B C 1
ATOM 2020 O O . VAL B 1 108 ? 8.352 2.779 4.258 1 97.25 108 VAL B O 1
ATOM 2023 N N . TYR B 1 109 ? 9.734 1.275 5.16 1 96.62 109 TYR B N 1
ATOM 2024 C CA . TYR B 1 109 ? 9.07 1.256 6.457 1 96.62 109 TYR B CA 1
ATOM 2025 C C . TYR B 1 109 ? 9.633 2.336 7.375 1 96.62 109 TYR B C 1
ATOM 2027 O O . TYR B 1 109 ? 10.781 2.246 7.82 1 96.62 109 TYR B O 1
ATOM 2035 N N . VAL B 1 110 ? 8.812 3.311 7.594 1 98.06 110 VAL B N 1
ATOM 2036 C CA . VAL B 1 110 ? 9.242 4.465 8.375 1 98.06 110 VAL B CA 1
ATOM 2037 C C . VAL B 1 110 ? 8.586 4.43 9.758 1 98.06 110 VAL B C 1
ATOM 2039 O O . VAL B 1 110 ? 7.355 4.441 9.859 1 98.06 110 VAL B O 1
ATOM 2042 N N . SER B 1 111 ? 9.391 4.445 10.781 1 97.62 111 SER B N 1
ATOM 2043 C CA . SER B 1 111 ? 8.898 4.402 12.156 1 97.62 111 SER B CA 1
ATOM 2044 C C . SER B 1 111 ? 9.062 5.75 12.844 1 97.62 111 SER B C 1
ATOM 2046 O O . SER B 1 111 ? 10.094 6.414 12.688 1 97.62 111 SER B O 1
ATOM 2048 N N . TYR B 1 112 ? 8.016 6.09 13.539 1 97.75 112 TYR B N 1
ATOM 2049 C CA . TYR B 1 112 ? 7.98 7.301 14.352 1 97.75 112 TYR B CA 1
ATOM 2050 C C . TYR B 1 112 ? 8.07 6.969 15.836 1 97.75 112 TYR B C 1
ATOM 2052 O O . TYR B 1 112 ? 7.375 6.07 16.312 1 97.75 112 TYR B O 1
ATOM 2060 N N . GLY B 1 113 ? 8.883 7.73 16.562 1 97 113 GLY B N 1
ATOM 2061 C CA . GLY B 1 113 ? 8.836 7.664 18.016 1 97 113 GLY B CA 1
ATOM 2062 C C . GLY B 1 113 ? 9.758 6.605 18.594 1 97 113 GLY B C 1
ATOM 2063 O O . GLY B 1 113 ? 10.258 5.742 17.859 1 97 113 GLY B O 1
ATOM 2064 N N . ILE B 1 114 ? 9.984 6.664 19.938 1 94.19 114 ILE B N 1
ATOM 2065 C CA . ILE B 1 114 ? 10.859 5.742 20.656 1 94.19 114 ILE B CA 1
ATOM 2066 C C . ILE B 1 114 ? 10.023 4.855 21.578 1 94.19 114 ILE B C 1
ATOM 2068 O O . ILE B 1 114 ? 10.055 3.627 21.469 1 94.19 114 ILE B O 1
ATOM 2072 N N . ASP B 1 115 ? 9.18 5.402 22.422 1 89.75 115 ASP B N 1
ATOM 2073 C CA . ASP B 1 115 ? 8.398 4.645 23.406 1 89.75 115 ASP B CA 1
ATOM 2074 C C . ASP B 1 115 ? 7.148 4.043 22.75 1 89.75 115 ASP B C 1
ATOM 2076 O O . ASP B 1 115 ? 6.906 2.84 22.859 1 89.75 115 ASP B O 1
ATOM 2080 N N . LYS B 1 116 ? 6.34 4.902 22.172 1 90.25 116 LYS B N 1
ATOM 2081 C CA . LYS B 1 116 ? 5.18 4.469 21.406 1 90.25 116 LYS B CA 1
ATOM 2082 C C . LYS B 1 116 ? 5.418 4.648 19.906 1 90.25 116 LYS B C 1
ATOM 2084 O O . LYS B 1 116 ? 5.066 5.684 19.344 1 90.25 116 LYS B O 1
ATOM 2089 N N . LYS B 1 117 ? 5.812 3.564 19.391 1 94.12 117 LYS B N 1
ATOM 2090 C CA . LYS B 1 117 ? 6.207 3.615 17.984 1 94.12 117 LYS B CA 1
ATOM 2091 C C . LYS B 1 117 ? 4.996 3.488 17.078 1 94.12 117 LYS B C 1
ATOM 2093 O O . LYS B 1 117 ? 4.027 2.805 17.406 1 94.12 117 LYS B O 1
ATOM 2098 N N . HIS B 1 118 ? 5.055 4.168 16.016 1 95.81 118 HIS B N 1
ATOM 2099 C CA . HIS B 1 118 ? 4.098 4.094 14.922 1 95.81 118 HIS B CA 1
ATOM 2100 C C . HIS B 1 118 ? 4.812 3.953 13.578 1 95.81 118 HIS B C 1
ATOM 2102 O O . HIS B 1 118 ? 5.754 4.691 13.289 1 95.81 118 HIS B O 1
ATOM 2108 N N . THR B 1 119 ? 4.375 3.006 12.758 1 96.12 119 THR B N 1
ATOM 2109 C CA . THR B 1 119 ? 5.109 2.736 11.523 1 96.12 119 THR B CA 1
ATOM 2110 C C . THR B 1 119 ? 4.188 2.836 10.312 1 96.12 119 THR B C 1
ATOM 2112 O O . THR B 1 119 ? 3.062 2.33 10.336 1 96.12 119 THR B O 1
ATOM 2115 N N . VAL B 1 120 ? 4.668 3.543 9.297 1 97 120 VAL B N 1
ATOM 2116 C CA . VAL B 1 120 ? 3.984 3.605 8.008 1 97 120 VAL B CA 1
ATOM 2117 C C . VAL B 1 120 ? 4.887 3.043 6.914 1 97 120 VAL B C 1
ATOM 2119 O O . VAL B 1 120 ? 6.098 2.896 7.113 1 97 120 VAL B O 1
ATOM 2122 N N . ILE B 1 121 ? 4.277 2.658 5.805 1 97.19 121 ILE B N 1
ATOM 2123 C CA . ILE B 1 121 ? 5.008 2.188 4.633 1 97.19 121 ILE B CA 1
ATOM 2124 C C . ILE B 1 121 ? 4.832 3.178 3.486 1 97.19 121 ILE B C 1
ATOM 2126 O O . ILE B 1 121 ? 3.719 3.389 3 1 97.19 121 ILE B O 1
ATOM 2130 N N . ASP B 1 122 ? 5.918 3.773 3.133 1 98.19 122 ASP B N 1
ATOM 2131 C CA . ASP B 1 122 ? 5.922 4.621 1.944 1 98.19 122 ASP B CA 1
ATOM 2132 C C . ASP B 1 122 ? 6.273 3.812 0.697 1 98.19 122 ASP B C 1
ATOM 2134 O O . ASP B 1 122 ? 7.367 3.252 0.6 1 98.19 122 ASP B O 1
ATOM 2138 N N . CYS B 1 123 ? 5.363 3.705 -0.183 1 97.88 123 CYS B N 1
ATOM 2139 C CA . CYS B 1 123 ? 5.648 3.182 -1.514 1 97.88 123 CYS B CA 1
ATOM 2140 C C . CYS B 1 123 ? 6.23 4.266 -2.412 1 97.88 123 CYS B C 1
ATOM 2142 O O . CYS B 1 123 ? 5.535 5.215 -2.777 1 97.88 123 CYS B O 1
ATOM 2144 N N . MET B 1 124 ? 7.5 4.098 -2.791 1 98 124 MET B N 1
ATOM 2145 C CA . MET B 1 124 ? 8.234 5.113 -3.541 1 98 124 MET B CA 1
ATOM 2146 C C . MET B 1 124 ? 8.359 4.719 -5.008 1 98 124 MET B C 1
ATOM 2148 O O . MET B 1 124 ? 8.727 3.586 -5.32 1 98 124 MET B O 1
ATOM 2152 N N . ILE B 1 125 ? 8.031 5.621 -5.895 1 97.12 125 ILE B N 1
ATOM 2153 C CA . ILE B 1 125 ? 8.273 5.438 -7.32 1 97.12 125 ILE B CA 1
ATOM 2154 C C . ILE B 1 125 ? 8.977 6.664 -7.887 1 97.12 125 ILE B C 1
ATOM 2156 O O . ILE B 1 125 ? 9 7.723 -7.254 1 97.12 125 ILE B O 1
ATOM 2160 N N . LYS B 1 126 ? 9.531 6.43 -9.023 1 95.75 126 LYS B N 1
ATOM 2161 C CA . LYS B 1 126 ? 10.156 7.559 -9.703 1 95.75 126 LYS B CA 1
ATOM 2162 C C . LYS B 1 126 ? 9.172 8.266 -10.633 1 95.75 126 LYS B C 1
ATOM 2164 O O . LYS B 1 126 ? 8.539 7.621 -11.469 1 95.75 126 LYS B O 1
ATOM 2169 N N . GLU B 1 127 ? 8.961 9.445 -10.477 1 97.06 127 GLU B N 1
ATOM 2170 C CA . GLU B 1 127 ? 8.352 10.352 -11.438 1 97.06 127 GLU B CA 1
ATOM 2171 C C . GLU B 1 127 ? 9.398 11.25 -12.094 1 97.06 127 GLU B C 1
ATOM 2173 O O . GLU B 1 127 ? 9.914 12.172 -11.461 1 97.06 127 GLU B O 1
ATOM 2178 N N . GLY B 1 128 ? 9.656 10.914 -13.297 1 94.31 128 GLY B N 1
ATOM 2179 C CA . GLY B 1 128 ? 10.898 11.438 -13.844 1 94.31 128 GLY B CA 1
ATOM 2180 C C . GLY B 1 128 ? 12.133 10.852 -13.188 1 94.31 128 GLY B C 1
ATOM 2181 O O . GLY B 1 128 ? 12.312 9.633 -13.164 1 94.31 128 GLY B O 1
ATOM 2182 N N . ARG B 1 129 ? 12.992 11.602 -12.617 1 93.88 129 ARG B N 1
ATOM 2183 C CA . ARG B 1 129 ? 14.219 11.141 -11.977 1 93.88 129 ARG B CA 1
ATOM 2184 C C . ARG B 1 129 ? 14.141 11.289 -10.461 1 93.88 129 ARG B C 1
ATOM 2186 O O . ARG B 1 129 ? 15.125 11.07 -9.758 1 93.88 129 ARG B O 1
ATOM 2193 N N . ILE B 1 130 ? 12.945 11.602 -10.055 1 95.81 130 ILE B N 1
ATOM 2194 C CA . ILE B 1 130 ? 12.812 11.938 -8.641 1 95.81 130 ILE B CA 1
ATOM 2195 C C . ILE B 1 130 ? 11.938 10.891 -7.945 1 95.81 130 ILE B C 1
ATOM 2197 O O . ILE B 1 130 ? 10.859 10.547 -8.438 1 95.81 130 ILE B O 1
ATOM 2201 N N . TRP B 1 131 ? 12.469 10.336 -6.879 1 97.38 131 TRP B N 1
ATOM 2202 C CA . TRP B 1 131 ? 11.672 9.438 -6.051 1 97.38 131 TRP B CA 1
ATOM 2203 C C . TRP B 1 131 ? 10.578 10.203 -5.312 1 97.38 131 TRP B C 1
ATOM 2205 O O . TRP B 1 131 ? 10.844 11.227 -4.68 1 97.38 131 TRP B O 1
ATOM 2215 N N . LYS B 1 132 ? 9.32 9.688 -5.426 1 98.56 132 LYS B N 1
ATOM 2216 C CA . LYS B 1 132 ? 8.164 10.297 -4.77 1 98.56 132 LYS B CA 1
ATOM 2217 C C . LYS B 1 132 ? 7.289 9.234 -4.109 1 98.56 132 LYS B C 1
ATOM 2219 O O . LYS B 1 132 ? 7.285 8.078 -4.523 1 98.56 132 LYS B O 1
ATOM 2224 N N . ILE B 1 133 ? 6.625 9.695 -3.125 1 98.81 133 ILE B N 1
ATOM 2225 C CA . ILE B 1 133 ? 5.66 8.836 -2.449 1 98.81 133 ILE B CA 1
ATOM 2226 C C . ILE B 1 133 ? 4.41 8.68 -3.314 1 98.81 133 ILE B C 1
ATOM 2228 O O . ILE B 1 133 ? 3.771 9.672 -3.678 1 98.81 133 ILE B O 1
ATOM 2232 N N . ASP B 1 134 ? 4.109 7.453 -3.611 1 98.19 134 ASP B N 1
ATOM 2233 C CA . ASP B 1 134 ? 2.918 7.145 -4.395 1 98.19 134 ASP B CA 1
ATOM 2234 C C . ASP B 1 134 ? 1.76 6.723 -3.494 1 98.19 134 ASP B C 1
ATOM 2236 O O . ASP B 1 134 ? 0.598 7.008 -3.791 1 98.19 134 ASP B O 1
ATOM 2240 N N . ARG B 1 135 ? 2.117 6.008 -2.438 1 97.5 135 ARG B N 1
ATOM 2241 C CA . ARG B 1 135 ? 1.119 5.512 -1.495 1 97.5 135 ARG B CA 1
ATOM 2242 C C . ARG B 1 135 ? 1.713 5.359 -0.098 1 97.5 135 ARG B C 1
ATOM 2244 O O . ARG B 1 135 ? 2.889 5.02 0.049 1 97.5 135 ARG B O 1
ATOM 2251 N N . VAL B 1 136 ? 0.854 5.613 0.833 1 97.38 136 VAL B N 1
ATOM 2252 C CA . VAL B 1 136 ? 1.245 5.383 2.219 1 97.38 136 VAL B CA 1
ATOM 2253 C C . VAL B 1 136 ? 0.289 4.379 2.865 1 97.38 136 VAL B C 1
ATOM 2255 O O . VAL B 1 136 ? -0.931 4.52 2.756 1 97.38 136 VAL B O 1
ATOM 2258 N N . THR B 1 137 ? 0.812 3.367 3.479 1 95.62 137 THR B N 1
ATOM 2259 C CA . THR B 1 137 ? 0.018 2.34 4.145 1 95.62 137 THR B CA 1
ATOM 2260 C C . THR B 1 137 ? 0.384 2.244 5.621 1 95.62 137 THR B C 1
ATOM 2262 O O . THR B 1 137 ? 1.535 2.475 5.996 1 95.62 137 THR B O 1
ATOM 2265 N N . ASP B 1 138 ? -0.628 1.996 6.434 1 94.06 138 ASP B N 1
ATOM 2266 C CA . ASP B 1 138 ? -0.407 1.767 7.859 1 94.06 138 ASP B CA 1
ATOM 2267 C C . ASP B 1 138 ? 0.198 0.386 8.109 1 94.06 138 ASP B C 1
ATOM 2269 O O . ASP B 1 138 ? -0.357 -0.627 7.676 1 94.06 138 ASP B O 1
ATOM 2273 N N . ALA B 1 139 ? 1.341 0.38 8.766 1 91.38 139 ALA B N 1
ATOM 2274 C CA . ALA B 1 139 ? 1.969 -0.906 9.055 1 91.38 139 ALA B CA 1
ATOM 2275 C C . ALA B 1 139 ? 1.495 -1.453 10.398 1 91.38 139 ALA B C 1
ATOM 2277 O O . ALA B 1 139 ? 1.733 -2.619 10.719 1 91.38 139 ALA B O 1
ATOM 2278 N N . ASP B 1 140 ? 0.894 -0.592 11.242 1 83.88 140 ASP B N 1
ATOM 2279 C CA . ASP B 1 140 ? 0.441 -0.968 12.578 1 83.88 140 ASP B CA 1
ATOM 2280 C C . ASP B 1 140 ? -1.075 -1.144 12.617 1 83.88 140 ASP B C 1
ATOM 2282 O O . ASP B 1 140 ? -1.666 -1.259 13.688 1 83.88 140 ASP B O 1
ATOM 2286 N N . PHE B 1 141 ? -1.675 -2.066 11.906 1 69.44 141 PHE B N 1
ATOM 2287 C CA . PHE B 1 141 ? -3.131 -2.129 11.945 1 69.44 141 PHE B CA 1
ATOM 2288 C C . PHE B 1 141 ? -3.607 -2.781 13.234 1 69.44 141 PHE B C 1
ATOM 2290 O O . PHE B 1 141 ? -2.869 -3.545 13.859 1 69.44 141 PHE B O 1
#

Foldseek 3Di:
DPPPPPPPPPDPPPPPPPPPVVQLQVLLLVLQLVVLVCVVVVHDCLPDDCPLVQAAPPVQSVVVVVCVPPPPDDDQADFAQRHNDDDPQFNVAKHFPDWDDDPQFIWTWIWGDDPDIWIKIFGWDDDDNGIHGHHIGGPPD/DPPPPPPPPPDPPPPPPPPPVVQLQVLLQVLQLVVLVCVVVVHDCLPDDCPLVQAAPPVQSVVVVVCVPPPPDDDCADFAQRHNDDDPQFNVAKHFDDWDDDPQFIWTWIWGDDPDIWIKIFGWDDDDNGIHGHHIGGPPD

Nearest PDB structures (foldseek):
  4hz9-assembly1_B  TM=8.848E-01  e=4.137E-08  Ralstonia pickettii 12D
  4hzb-assembly1_F  TM=9.030E-01  e=4.402E-08  Ralstonia pickettii 12D
  4hzb-assembly1_C  TM=8.910E-01  e=1.952E-07  Ralstonia pickettii 12D
  4qt8-assembly1_A  TM=5.917E-01  e=4.462E+00  Homo sapiens
  4qt8-assembly2_B  TM=5.920E-01  e=4.462E+00  Homo sapiens

Solvent-accessible surface area (backbone atoms only — not comparable to full-atom values): 16691 Å² total; per-residue (Å²): 133,83,81,77,78,78,77,78,79,78,69,79,76,76,68,73,70,67,82,68,71,56,55,55,48,51,48,52,45,51,45,52,33,52,50,45,47,38,47,74,69,74,45,54,52,88,81,45,78,64,71,51,61,72,43,35,32,69,69,42,51,53,39,49,57,57,39,76,75,40,81,85,66,80,53,84,45,41,68,83,73,59,32,81,69,79,63,92,51,25,58,84,31,62,42,74,79,48,71,49,60,48,72,82,32,38,34,33,31,38,34,25,31,82,89,74,66,47,41,32,32,38,29,30,39,66,63,84,92,40,61,18,36,58,44,61,44,67,49,65,122,134,83,82,79,81,77,76,78,78,79,68,79,74,75,70,73,72,66,82,69,72,56,55,55,48,51,49,51,46,50,45,52,35,52,50,45,47,36,47,73,70,74,45,53,52,86,80,45,78,66,71,50,62,72,43,36,32,68,70,42,50,53,40,48,56,57,40,74,76,40,81,83,68,79,51,84,43,40,67,84,74,59,32,80,68,79,65,94,53,26,58,85,30,62,41,73,79,48,70,49,62,47,72,84,32,38,36,32,31,37,33,25,31,83,89,74,64,47,40,31,31,37,29,29,38,66,62,84,92,41,59,18,37,58,44,60,42,67,49,66,123

Secondary structure (DSSP, 8-state):
--------------------THHHHHHHHHHHHHHHHHHHTT--TTTSSSGGGGTB-HHHHHHHHHHHT-SSS---SBTTTTBSS--TTTTT-EEEEEEEE-SS-EE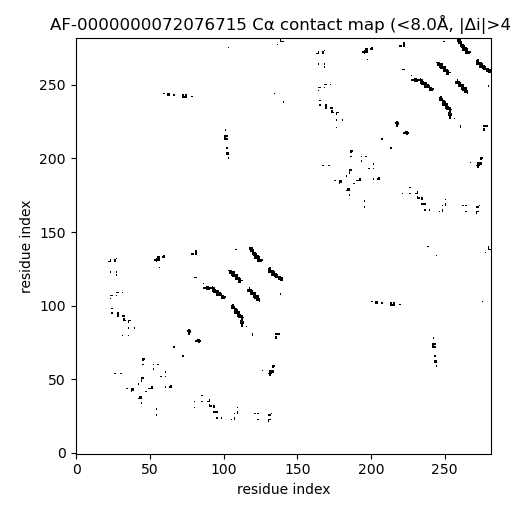EEEEE-SSS-EEEEEEEEEETTEEEEEEEEES--/--------------------THHHHHHHHHHHHHHHHHHHTT--TTTSSSGGGGTB-HHHHHHHHHHHT-SSS---S-TTT-SSS--TTTTT-EEEEEEEE-SS-EEEEEEE-SSS-EEEEEEEEEETTEEEEEEEEES--

pLDDT: mean 87.08, std 16.81, range [38.28, 98.81]